Protein AF-0000000080728102 (afdb_homodimer)

Nearest PDB structures (foldseek):
  8d9w-assembly1_K  TM=4.360E-01  e=1.981E+00  Mus musculus
  8d9w-assembly1_O  TM=4.360E-01  e=1.981E+00  Mus musculus
  3qhe-assembly2_C  TM=4.648E-01  e=9.443E+00  Homo sapiens
  8d9w-assembly1_K  TM=4.363E-01  e=1.515E+00  Mus musculus
  8d9w-assembly1_O  TM=4.364E-01  e=1.515E+00  Mus musculus

pLDDT: mean 92.83, std 10.93, range [28.5, 98.5]

Radius of gyration: 16.63 Å; Cα contacts (8 Å, |Δi|>4): 260; chains: 2; bounding box: 44×46×41 Å

Foldseek 3Di:
DPPPDDLQNLQCVQVVHDHPPWPWDADPVGDTATPRLVVSLVSLLVQLQVDDPVSVVVSLVSLLNSLVRCVVVCVCVVPPLVNQLPDPGPSSNSSSVSNVVVD/DPPPDDLQNLQCVQVVHDHPPWDWDADPVGDTATPRLVVSLVSLQVQLQVDDPVSVVVSLVSLLNSLVRCVVVCVCVVPPLVNQLPDPGPSSNSSSVSNVVVD

Solvent-accessible surface area (backbone atoms only — not comparable to full-atom values): 11489 Å² total; per-residue (Å²): 132,89,71,79,72,49,66,56,56,50,34,22,62,69,50,58,40,57,87,80,64,40,49,73,37,63,35,78,89,64,52,74,43,68,35,43,53,67,54,28,46,45,53,50,28,53,49,34,54,74,39,52,73,69,55,30,60,68,46,44,62,63,55,56,65,43,43,65,56,40,55,72,61,38,50,46,77,76,46,42,46,64,65,32,40,73,47,92,43,62,28,44,20,48,52,16,52,52,50,60,68,73,102,129,89,69,78,72,48,67,57,57,51,33,22,62,68,50,58,42,58,88,79,65,39,49,73,37,63,35,76,88,64,51,74,41,68,35,44,52,66,53,27,44,45,53,49,27,53,50,35,54,73,39,53,73,69,56,31,60,69,44,45,62,62,56,57,66,45,43,64,57,39,53,72,61,39,52,46,77,76,47,42,46,65,62,32,40,73,48,90,42,61,29,44,20,46,53,18,52,51,49,61,67,72,100

Sequence (206 aa):
MSSTQSLQDINNQTMGTLAKSFPIVTLPNGDKLPTGTVGALIVNIKAYDAGDEHQRKALEPAIKAAIPVLRKVGMFDIFPEDDWIKGESAGRALVGKLAKEERMSSTQSLQDINNQTMGTLAKSFPIVTLPNGDKLPTGTVGALIVNIKAYDAGDEHQRKALEPAIKAAIPVLRKVGMFDIFPEDDWIKGESAGRALVGKLAKEER

Secondary structure (DSSP, 8-state):
------HHHHHHHHHT--TTSS-EEE-TTS-EEESSHHHHHHHHHHHHHHS-HHHHHHHHHHHHHTHHHHHHHTHHHHS-HHHHHSSS-HHHHHHHHHHHHT-/------HHHHHHHHHT--TTSS-EEE-TTS-EEESSHHHHHHHHHHHHHHS-HHHHHHHHHHHHHTHHHHHHHTHHHHS-HHHHHSSS-HHHHHHHHHHHHT-

Organism: Metarhizium acridum (strain CQMa 102) (NCBI:txid655827)

InterPro domains:
  IPR056126 Domain of unknown function DUF7709 [PF24813] (6-101)

Structure (mmCIF, N/CA/C/O backbone):
data_AF-0000000080728102-model_v1
#
loop_
_entity.id
_entity.type
_entity.pdbx_description
1 polymer 'DUF7709 domain-containing protein'
#
loop_
_atom_site.group_PDB
_atom_site.id
_atom_site.type_symbol
_atom_site.label_atom_id
_atom_site.label_alt_id
_atom_site.label_comp_id
_atom_site.label_asym_id
_atom_site.label_entity_id
_atom_site.label_seq_id
_atom_site.pdbx_PDB_ins_code
_atom_site.Cartn_x
_atom_site.Cartn_y
_atom_site.Cartn_z
_atom_site.occupancy
_atom_site.B_iso_or_equiv
_atom_site.auth_seq_id
_atom_site.auth_comp_id
_atom_site.auth_asym_id
_atom_site.auth_atom_id
_atom_site.pdbx_PDB_model_num
ATOM 1 N N . MET A 1 1 ? -23.094 -23.203 2.354 1 28.5 1 MET A N 1
ATOM 2 C CA . MET A 1 1 ? -23.125 -21.766 2.627 1 28.5 1 MET A CA 1
ATOM 3 C C . MET A 1 1 ? -21.797 -21.125 2.248 1 28.5 1 MET A C 1
ATOM 5 O O . MET A 1 1 ? -20.75 -21.453 2.807 1 28.5 1 MET A O 1
ATOM 9 N N . SER A 1 2 ? -21.234 -20.875 1.017 1 35.09 2 SER A N 1
ATOM 10 C CA . SER A 1 2 ? -19.984 -20.484 0.379 1 35.09 2 SER A CA 1
ATOM 11 C C . SER A 1 2 ? -19.375 -19.266 1.055 1 35.09 2 SER A C 1
ATOM 13 O O . SER A 1 2 ? -19.891 -18.156 0.931 1 35.09 2 SER A O 1
ATOM 15 N N . SER A 1 3 ? -19.031 -19.188 2.381 1 45.12 3 SER A N 1
ATOM 16 C CA . SER A 1 3 ? -18.641 -18.172 3.342 1 45.12 3 SER A CA 1
ATOM 17 C C . SER A 1 3 ? -17.625 -17.203 2.74 1 45.12 3 SER A C 1
ATOM 19 O O . SER A 1 3 ? -16.625 -17.641 2.16 1 45.12 3 SER A O 1
ATOM 21 N N . THR A 1 4 ? -18.047 -16.062 2.246 1 60.81 4 THR A N 1
ATOM 22 C CA . THR A 1 4 ? -17.234 -15.008 1.64 1 60.81 4 THR A CA 1
ATOM 23 C C . THR A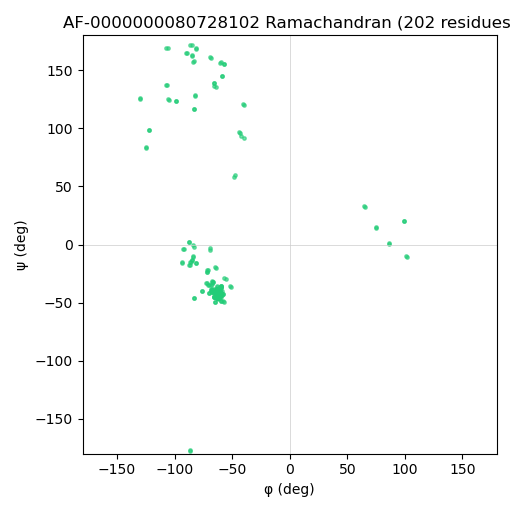 1 4 ? -15.93 -14.812 2.404 1 60.81 4 THR A C 1
ATOM 25 O O . THR A 1 4 ? -15.945 -14.594 3.617 1 60.81 4 THR A O 1
ATOM 28 N N . GLN A 1 5 ? -14.953 -15.523 1.962 1 79.88 5 GLN A N 1
ATOM 29 C CA . GLN A 1 5 ? -13.625 -15.406 2.549 1 79.88 5 GLN A CA 1
ATOM 30 C C . GLN A 1 5 ? -13.289 -13.953 2.873 1 79.88 5 GLN A C 1
ATOM 32 O O . GLN A 1 5 ? -13.492 -13.07 2.041 1 79.88 5 GLN A O 1
ATOM 37 N N . SER A 1 6 ? -13.047 -13.805 4.188 1 89.31 6 SER A N 1
ATOM 38 C CA . SER A 1 6 ? -12.688 -12.445 4.562 1 89.31 6 SER A CA 1
ATOM 39 C C . SER A 1 6 ? -11.422 -11.992 3.834 1 89.31 6 SER A C 1
ATOM 41 O O . SER A 1 6 ? -10.648 -12.812 3.348 1 89.31 6 SER A O 1
ATOM 43 N N . LEU A 1 7 ? -11.227 -10.766 3.689 1 93.62 7 LEU A N 1
ATOM 44 C CA . LEU A 1 7 ? -10.023 -10.203 3.086 1 93.62 7 LEU A CA 1
ATOM 45 C C . LEU A 1 7 ? -8.781 -10.617 3.865 1 93.62 7 LEU A C 1
ATOM 47 O O . LEU A 1 7 ?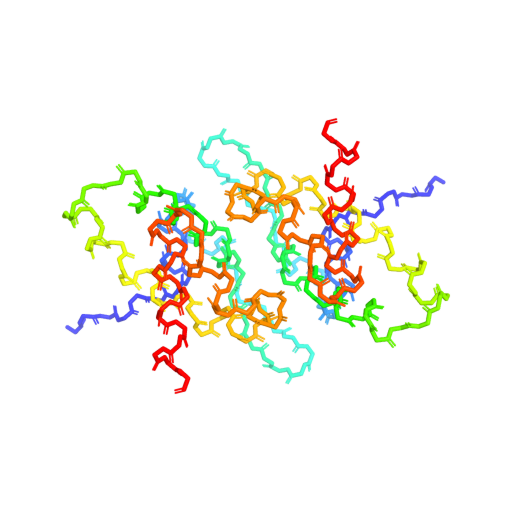 -7.73 -10.867 3.273 1 93.62 7 LEU A O 1
ATOM 51 N N . GLN A 1 8 ? -8.922 -10.695 5.148 1 93.38 8 GLN A N 1
ATOM 52 C CA . GLN A 1 8 ? -7.809 -11.148 5.984 1 93.38 8 GLN A CA 1
ATOM 53 C C . GLN A 1 8 ? -7.402 -12.578 5.637 1 93.38 8 GLN A C 1
ATOM 55 O O . GLN A 1 8 ? -6.215 -12.891 5.586 1 93.38 8 GLN A O 1
ATOM 60 N N . ASP A 1 9 ? -8.422 -13.328 5.453 1 94.06 9 ASP A N 1
ATOM 61 C CA . ASP A 1 9 ? -8.141 -14.703 5.062 1 94.06 9 ASP A CA 1
ATOM 62 C C . ASP A 1 9 ? -7.449 -14.758 3.703 1 94.06 9 ASP A C 1
ATOM 64 O O . ASP A 1 9 ? -6.5 -15.523 3.514 1 94.06 9 ASP A O 1
ATOM 68 N N . ILE A 1 10 ? -7.895 -13.977 2.84 1 95.31 10 ILE A N 1
ATOM 69 C CA . ILE A 1 10 ? -7.312 -13.898 1.504 1 95.31 10 ILE A CA 1
ATOM 70 C C . ILE A 1 10 ? -5.855 -13.453 1.603 1 95.31 10 ILE A C 1
ATOM 72 O O . ILE A 1 10 ? -4.973 -14.047 0.983 1 95.31 10 ILE A O 1
ATOM 76 N N . ASN A 1 11 ? -5.602 -12.43 2.4 1 95.5 11 ASN A N 1
ATOM 77 C CA . ASN A 1 11 ? -4.25 -11.906 2.545 1 95.5 11 ASN A CA 1
ATOM 78 C C . ASN A 1 11 ? -3.305 -12.945 3.141 1 95.5 11 ASN A C 1
ATOM 80 O O . ASN A 1 11 ? -2.176 -13.102 2.67 1 95.5 11 ASN A O 1
ATOM 84 N N . ASN A 1 12 ? -3.834 -13.633 4.105 1 94.62 12 ASN A N 1
ATOM 85 C CA . ASN A 1 12 ? -3.023 -14.68 4.715 1 94.62 12 ASN A CA 1
ATOM 86 C C . ASN A 1 12 ? -2.668 -15.773 3.709 1 94.62 12 ASN A C 1
ATOM 88 O O . ASN A 1 12 ? -1.524 -16.234 3.656 1 94.62 12 ASN A O 1
ATOM 92 N N . GLN A 1 13 ? -3.609 -16.172 3.012 1 94.62 13 GLN A N 1
ATOM 93 C CA . GLN A 1 13 ? -3.387 -17.219 2.006 1 94.62 13 GLN A CA 1
ATOM 94 C C . GLN A 1 13 ? -2.381 -16.75 0.956 1 94.62 13 GLN A C 1
ATOM 96 O O . GLN A 1 13 ? -1.457 -17.484 0.607 1 94.62 13 GLN A O 1
ATOM 101 N N . THR A 1 14 ? -2.504 -15.586 0.506 1 95.62 14 THR A N 1
ATOM 102 C CA . THR A 1 14 ? -1.652 -15.023 -0.538 1 95.62 14 THR A CA 1
ATOM 103 C C . THR A 1 14 ? -0.209 -14.906 -0.054 1 95.62 14 THR A C 1
ATOM 105 O O . THR A 1 14 ? 0.725 -15.242 -0.785 1 95.62 14 THR A O 1
ATOM 108 N N . MET A 1 15 ? -0.053 -14.484 1.198 1 94.81 15 MET A N 1
ATOM 109 C CA . MET A 1 15 ? 1.274 -14.164 1.72 1 94.81 15 MET A CA 1
ATOM 110 C C . MET A 1 15 ? 1.895 -15.383 2.4 1 94.81 15 MET A C 1
ATOM 112 O O . MET A 1 15 ? 3.062 -15.352 2.789 1 94.81 15 MET A O 1
ATOM 116 N N . GLY A 1 16 ? 1.131 -16.453 2.463 1 94.44 16 GLY A N 1
ATOM 117 C CA . GLY A 1 16 ? 1.631 -17.656 3.121 1 94.44 16 GLY A CA 1
ATOM 118 C C . GLY A 1 16 ? 1.865 -17.453 4.605 1 94.44 16 GLY A C 1
ATOM 119 O O . GLY A 1 16 ? 2.828 -18 5.164 1 94.44 16 GLY A O 1
ATOM 120 N N . THR A 1 17 ? 1.067 -16.656 5.176 1 93.5 17 THR A N 1
ATOM 121 C CA . THR A 1 17 ? 1.209 -16.375 6.602 1 93.5 17 THR A CA 1
ATOM 122 C C . THR A 1 17 ? 0.099 -17.047 7.398 1 93.5 17 THR A C 1
ATOM 124 O O . THR A 1 17 ? -0.86 -17.562 6.824 1 93.5 17 THR A O 1
ATOM 127 N N . LEU A 1 18 ? 0.276 -17.031 8.695 1 87.31 18 LEU A N 1
ATOM 128 C CA . LEU A 1 18 ? -0.684 -17.672 9.594 1 87.31 18 LEU A CA 1
ATOM 129 C C . LEU A 1 18 ? -1.886 -16.766 9.836 1 87.31 18 LEU A C 1
ATOM 131 O O . LEU A 1 18 ? -1.83 -15.562 9.562 1 87.31 18 LEU A O 1
ATOM 135 N N . ALA A 1 19 ? -2.879 -17.312 10.406 1 85.31 19 ALA A N 1
ATOM 136 C CA . ALA A 1 19 ? -4.066 -16.547 10.781 1 85.31 19 ALA A CA 1
ATOM 137 C C . ALA A 1 19 ? -3.707 -15.422 11.742 1 85.31 19 ALA A C 1
ATOM 139 O O . ALA A 1 19 ? -2.781 -15.547 12.547 1 85.31 19 ALA A O 1
ATOM 140 N N . LYS A 1 20 ? -4.328 -14.328 11.664 1 86.06 20 LYS A N 1
ATOM 141 C CA . LYS A 1 20 ? -4.223 -13.164 12.539 1 86.06 20 LYS A CA 1
ATOM 142 C C . LYS A 1 20 ? -2.936 -12.391 12.281 1 86.06 20 LYS A C 1
ATOM 144 O O . LYS A 1 20 ? -2.551 -11.531 13.07 1 86.06 20 LYS A O 1
ATOM 149 N N . SER A 1 21 ? -2.293 -12.711 11.117 1 90.62 21 SER A N 1
ATOM 150 C CA . SER A 1 21 ? -1.064 -12.008 10.773 1 90.62 21 SER A CA 1
ATOM 151 C C . SER A 1 21 ? -1.354 -10.57 10.352 1 90.62 21 SER A C 1
ATOM 153 O O . SER A 1 21 ? -0.481 -9.703 10.445 1 90.62 21 SER A O 1
ATOM 155 N N . PHE A 1 22 ? -2.574 -10.383 9.914 1 92.69 22 PHE A N 1
ATOM 156 C CA . PHE A 1 22 ? -2.98 -9.07 9.422 1 92.69 22 PHE A CA 1
ATOM 157 C C . PHE A 1 22 ? -4.223 -8.578 10.156 1 92.69 22 PHE A C 1
ATOM 159 O O . PHE A 1 22 ? -5.336 -8.68 9.648 1 92.69 22 PHE A O 1
ATOM 166 N N . PRO A 1 23 ? -3.973 -7.984 11.312 1 91.56 23 PRO A N 1
ATOM 167 C CA . PRO A 1 23 ? -5.133 -7.566 12.102 1 91.56 23 PRO A CA 1
ATOM 168 C C . PRO A 1 23 ? -5.898 -6.414 11.461 1 91.56 23 PRO A C 1
ATOM 170 O O . PRO A 1 23 ? -5.359 -5.711 10.602 1 91.56 23 PRO A O 1
ATOM 173 N N . ILE A 1 24 ? -7.125 -6.262 11.906 1 92.62 24 ILE A N 1
ATOM 174 C CA . ILE A 1 24 ? -7.922 -5.078 11.586 1 92.62 24 ILE A CA 1
ATOM 175 C C . ILE A 1 24 ? -7.559 -3.941 12.539 1 92.62 24 ILE A C 1
ATOM 177 O O . ILE A 1 24 ? -7.539 -4.125 13.758 1 92.62 24 ILE A O 1
ATOM 181 N N . VAL A 1 25 ? -7.254 -2.83 11.969 1 92.25 25 VAL A N 1
ATOM 182 C CA . VAL A 1 25 ? -6.91 -1.667 12.781 1 92.25 25 VAL A CA 1
ATOM 183 C C . VAL A 1 25 ? -8.055 -0.659 12.75 1 92.25 25 VAL A C 1
ATOM 185 O O . VAL A 1 25 ? -8.672 -0.441 11.703 1 92.25 25 VAL A O 1
ATOM 188 N N . THR A 1 26 ? -8.312 -0.139 13.93 1 93.38 26 THR A N 1
ATOM 189 C CA . THR A 1 26 ? -9.305 0.92 14.031 1 93.38 26 THR A CA 1
ATOM 190 C C . THR A 1 26 ? -8.633 2.291 14.078 1 93.38 26 THR A C 1
ATOM 192 O O . THR A 1 26 ? -7.809 2.553 14.953 1 93.38 26 THR A O 1
ATOM 195 N N . LEU A 1 27 ? -9.039 3.1 13.133 1 92.62 27 LEU A N 1
ATOM 196 C CA . LEU A 1 27 ? -8.492 4.453 13.086 1 92.62 27 LEU A CA 1
ATOM 197 C C . LEU A 1 27 ? -9.266 5.383 14.016 1 92.62 27 LEU A C 1
ATOM 199 O O . LEU A 1 27 ? -10.359 5.047 14.477 1 92.62 27 LEU A O 1
ATOM 203 N N . PRO A 1 28 ? -8.688 6.461 14.328 1 92 28 PRO A N 1
ATOM 204 C CA . PRO A 1 28 ? -9.336 7.391 15.258 1 92 28 PRO A CA 1
ATOM 205 C C . PRO A 1 28 ? -10.734 7.805 14.805 1 92 28 PRO A C 1
ATOM 207 O O . PRO A 1 28 ? -11.617 8.031 15.633 1 92 28 PRO A O 1
ATOM 210 N N . ASN A 1 29 ? -10.977 7.844 13.562 1 92.88 29 ASN A N 1
ATOM 211 C CA . ASN A 1 29 ? -12.273 8.25 13.039 1 92.88 29 ASN A CA 1
ATOM 212 C C . ASN A 1 29 ? -13.266 7.086 13.047 1 92.88 29 ASN A C 1
ATOM 214 O O . ASN A 1 29 ? -14.391 7.219 12.562 1 92.88 29 ASN A O 1
ATOM 218 N N . GLY A 1 30 ? -12.836 5.949 13.445 1 93.44 30 GLY A N 1
ATOM 219 C CA . GLY A 1 30 ? -13.719 4.805 13.586 1 93.44 30 GLY A CA 1
ATOM 220 C C . GLY A 1 30 ? -13.617 3.824 12.438 1 93.44 30 GLY A C 1
ATOM 221 O O . GLY A 1 30 ? -14.133 2.705 12.516 1 93.44 30 GLY A O 1
ATOM 222 N N . ASP A 1 31 ? -12.953 4.215 11.398 1 92.44 31 ASP A N 1
ATOM 223 C CA . ASP A 1 31 ? -12.789 3.316 10.258 1 92.44 31 ASP A CA 1
ATOM 224 C C . ASP A 1 31 ? -11.969 2.084 10.641 1 92.44 31 ASP A C 1
ATOM 226 O O . ASP A 1 31 ? -11 2.186 11.391 1 92.44 31 ASP A O 1
ATOM 230 N N . LYS A 1 32 ? -12.461 1 10.188 1 91.88 32 LYS A N 1
ATOM 231 C CA . LYS A 1 32 ? -11.75 -0.262 10.367 1 91.88 32 LYS A CA 1
ATOM 232 C C . LYS A 1 32 ? -11.102 -0.719 9.062 1 91.88 32 LYS A C 1
ATOM 234 O O . LYS A 1 32 ? -11.766 -0.794 8.023 1 91.88 32 LYS A O 1
ATOM 239 N N . LEU A 1 33 ? -9.758 -0.962 9.07 1 90.06 33 LEU A N 1
ATOM 240 C CA . LEU A 1 33 ? -9.016 -1.328 7.867 1 90.06 33 LEU A CA 1
ATOM 241 C C . LEU A 1 33 ? -8.164 -2.566 8.109 1 90.06 33 LEU A C 1
ATOM 243 O O . LEU A 1 33 ? -7.457 -2.65 9.117 1 90.06 33 LEU A O 1
ATOM 247 N N . PRO A 1 34 ? -8.352 -3.516 7.285 1 90.38 34 PRO A N 1
ATOM 248 C CA . PRO A 1 34 ? -7.41 -4.633 7.387 1 90.38 34 PRO A CA 1
ATOM 249 C C . PRO A 1 34 ? -5.98 -4.238 7.016 1 90.38 34 PRO A C 1
ATOM 251 O O . PRO A 1 34 ? -5.777 -3.455 6.082 1 90.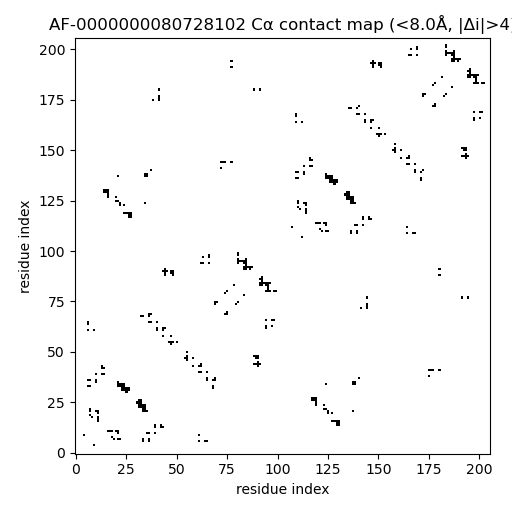38 34 PRO A O 1
ATOM 254 N N . THR A 1 35 ? -5.004 -4.711 7.75 1 91.94 35 THR A N 1
ATOM 255 C CA . THR A 1 35 ? -3.604 -4.48 7.41 1 91.94 35 THR A CA 1
ATOM 256 C C . THR A 1 35 ? -3.121 -5.5 6.383 1 91.94 35 THR A C 1
ATOM 258 O O . THR A 1 35 ? -3.781 -6.516 6.152 1 91.94 35 THR A O 1
ATOM 261 N N . GLY A 1 36 ? -2.061 -5.156 5.641 1 93.06 36 GLY A N 1
ATOM 262 C CA . GLY A 1 36 ? -1.368 -6.105 4.781 1 93.06 36 GLY A CA 1
ATOM 263 C C . GLY A 1 36 ? -1.99 -6.227 3.4 1 93.06 36 GLY A C 1
ATOM 264 O O . GLY A 1 36 ? -1.477 -6.945 2.543 1 93.06 36 GLY A O 1
ATOM 265 N N . THR A 1 37 ? -3.057 -5.477 3.096 1 95.12 37 THR A N 1
ATOM 266 C CA . THR A 1 37 ? -3.812 -5.621 1.857 1 95.12 37 THR A CA 1
ATOM 267 C C . THR A 1 37 ? -2.969 -5.207 0.656 1 95.12 37 THR A C 1
ATOM 269 O O . THR A 1 37 ? -2.938 -5.906 -0.358 1 95.12 37 THR A O 1
ATOM 272 N N . VAL A 1 38 ? -2.215 -4.18 0.758 1 95.31 38 VAL A N 1
ATOM 273 C CA . VAL A 1 38 ? -1.428 -3.699 -0.374 1 95.31 38 VAL A CA 1
ATOM 274 C C . VAL A 1 38 ? -0.301 -4.684 -0.675 1 95.31 38 VAL A C 1
ATOM 276 O O . VAL A 1 38 ? -0.039 -5 -1.838 1 95.31 38 VAL A O 1
ATOM 279 N N . GLY A 1 39 ? 0.333 -5.191 0.381 1 95.12 39 GLY A N 1
ATOM 280 C CA . GLY A 1 39 ? 1.349 -6.211 0.165 1 95.12 39 GLY A CA 1
ATOM 281 C C . GLY A 1 39 ? 0.816 -7.449 -0.532 1 95.12 39 GLY A C 1
ATOM 282 O O . GLY A 1 39 ? 1.424 -7.941 -1.484 1 95.12 39 GLY A O 1
ATOM 283 N N . ALA A 1 40 ? -0.26 -7.945 -0.044 1 96.31 40 ALA A N 1
ATOM 284 C CA . ALA A 1 40 ? -0.873 -9.117 -0.656 1 96.31 40 ALA A CA 1
ATOM 285 C C . ALA A 1 40 ? -1.278 -8.836 -2.1 1 96.31 40 ALA A C 1
ATOM 287 O O . ALA A 1 40 ? -1.132 -9.695 -2.973 1 96.31 40 ALA A O 1
ATOM 288 N N . LEU A 1 41 ? -1.811 -7.629 -2.363 1 97.81 41 LEU A N 1
ATOM 289 C CA . LEU A 1 41 ? -2.209 -7.258 -3.717 1 97.81 41 LEU A CA 1
ATOM 290 C C . LEU A 1 41 ? -1.018 -7.301 -4.664 1 97.81 41 LEU A C 1
ATOM 292 O O . LEU A 1 41 ? -1.138 -7.773 -5.797 1 97.81 41 LEU A O 1
ATOM 296 N N . ILE A 1 42 ? 0.107 -6.805 -4.191 1 97 42 ILE A N 1
ATOM 297 C CA . ILE A 1 42 ? 1.311 -6.789 -5.016 1 97 42 ILE A CA 1
ATOM 298 C C . ILE A 1 42 ? 1.693 -8.219 -5.398 1 97 42 ILE A C 1
ATOM 300 O O . ILE A 1 42 ? 2.02 -8.492 -6.555 1 97 42 ILE A O 1
ATOM 304 N N . VAL A 1 43 ? 1.607 -9.125 -4.453 1 96.56 43 VAL A N 1
ATOM 305 C CA . VAL A 1 43 ? 1.9 -10.531 -4.727 1 96.56 43 VAL A CA 1
ATOM 306 C C . VAL A 1 43 ? 0.931 -11.062 -5.777 1 96.56 43 VAL A C 1
ATOM 308 O O . VAL A 1 43 ? 1.343 -11.742 -6.723 1 96.56 43 VAL A O 1
ATOM 311 N N . ASN A 1 44 ? -0.307 -10.703 -5.656 1 98.06 44 ASN A N 1
ATOM 312 C CA . ASN A 1 44 ? -1.317 -11.172 -6.598 1 98.06 44 ASN A CA 1
ATOM 313 C C . ASN A 1 44 ? -1.103 -10.578 -7.988 1 98.06 44 ASN A C 1
ATOM 315 O O . ASN A 1 44 ? -1.307 -11.266 -8.992 1 98.06 44 ASN A O 1
ATOM 319 N N . ILE A 1 45 ? -0.747 -9.375 -8.078 1 98.12 45 ILE A N 1
ATOM 320 C CA . ILE A 1 45 ? -0.494 -8.711 -9.352 1 98.12 45 ILE A CA 1
ATOM 321 C C . ILE A 1 45 ? 0.667 -9.406 -10.07 1 98.12 45 ILE A C 1
ATOM 323 O O . ILE A 1 45 ? 0.58 -9.703 -11.258 1 98.12 45 ILE A O 1
ATOM 327 N N . LYS A 1 46 ? 1.705 -9.641 -9.305 1 97.25 46 LYS A N 1
ATOM 328 C CA . LYS A 1 46 ? 2.865 -10.305 -9.891 1 97.25 46 LYS A CA 1
ATOM 329 C C . LYS A 1 46 ? 2.506 -11.695 -10.398 1 97.25 46 LYS A C 1
ATOM 331 O O . LYS A 1 46 ? 2.926 -12.102 -11.484 1 97.25 46 LYS A O 1
ATOM 336 N N . ALA A 1 47 ? 1.763 -12.438 -9.609 1 97.81 47 ALA A N 1
ATOM 337 C CA . ALA A 1 47 ? 1.311 -13.766 -10.023 1 97.81 47 ALA A CA 1
ATOM 338 C C . ALA A 1 47 ? 0.42 -13.68 -11.258 1 97.81 47 ALA A C 1
ATOM 340 O O . ALA A 1 47 ? 0.513 -14.516 -12.156 1 97.81 47 ALA A O 1
ATOM 341 N N . TYR A 1 48 ? -0.445 -12.695 -11.281 1 98.44 48 TYR A N 1
ATOM 342 C CA . TYR A 1 48 ? -1.319 -12.461 -12.43 1 98.44 48 TYR A CA 1
ATOM 343 C C . TYR A 1 48 ? -0.507 -12.188 -13.688 1 98.44 48 TYR A C 1
ATOM 345 O O . TYR A 1 48 ? -0.796 -12.742 -14.75 1 98.44 48 TYR A O 1
ATOM 353 N N . ASP A 1 49 ? 0.467 -11.383 -13.555 1 97.94 49 ASP A N 1
ATOM 354 C CA . ASP A 1 49 ? 1.321 -11.031 -14.688 1 97.94 49 ASP A CA 1
ATOM 355 C C . ASP A 1 49 ? 2.066 -12.25 -15.211 1 97.94 49 ASP A C 1
ATOM 357 O O . ASP A 1 49 ? 2.293 -12.367 -16.422 1 97.94 49 ASP A O 1
ATOM 361 N N . ALA A 1 50 ? 2.441 -13.109 -14.359 1 97.88 50 ALA A N 1
ATOM 362 C CA . ALA A 1 50 ? 3.264 -14.266 -14.719 1 97.88 50 ALA A CA 1
ATOM 363 C C . ALA A 1 50 ? 2.396 -15.438 -15.164 1 97.88 50 ALA A C 1
ATOM 365 O O . ALA A 1 50 ? 2.893 -16.391 -15.773 1 97.88 50 ALA A O 1
ATOM 366 N N . GLY A 1 51 ? 1.106 -15.406 -14.828 1 97.88 51 GLY A N 1
ATOM 367 C CA . GLY A 1 51 ? 0.259 -16.578 -14.961 1 97.88 51 GLY A CA 1
ATOM 368 C C . GLY A 1 51 ? -0.409 -16.688 -16.328 1 97.88 51 GLY A C 1
ATOM 369 O O . GLY A 1 51 ? -0.442 -15.711 -17.078 1 97.88 51 GLY A O 1
ATOM 370 N N . ASP A 1 52 ? -0.924 -17.891 -16.578 1 97.88 52 ASP A N 1
ATOM 371 C CA . ASP A 1 52 ? -1.752 -18.094 -17.766 1 97.88 52 ASP A CA 1
ATOM 372 C C . ASP A 1 52 ? -3.213 -17.75 -17.484 1 97.88 52 ASP A C 1
ATOM 374 O O . ASP A 1 52 ? -3.545 -17.281 -16.375 1 97.88 52 ASP A O 1
ATOM 378 N N . GLU A 1 53 ? -4.027 -17.938 -18.469 1 96.94 53 GLU A N 1
ATOM 379 C CA . GLU A 1 53 ? -5.418 -17.5 -18.375 1 96.94 53 GLU A CA 1
ATOM 380 C C . GLU A 1 53 ? -6.125 -18.172 -17.203 1 96.94 53 GLU A C 1
ATOM 382 O O . GLU A 1 53 ? -6.926 -17.531 -16.5 1 96.94 53 GLU A O 1
ATOM 387 N N . HIS A 1 54 ? -5.863 -19.406 -17 1 97.75 54 HIS A N 1
ATOM 388 C CA . HIS A 1 54 ? -6.496 -20.141 -15.898 1 97.75 54 HIS A CA 1
ATOM 389 C C . HIS A 1 54 ? -6.043 -19.594 -14.547 1 97.75 54 HIS A C 1
ATOM 391 O O . HIS A 1 54 ? -6.863 -19.359 -13.656 1 97.75 54 HIS A O 1
ATOM 397 N N . GLN A 1 55 ? -4.777 -19.375 -14.414 1 97.44 55 GLN A N 1
ATOM 398 C CA . GLN A 1 55 ? -4.227 -18.812 -13.188 1 97.44 55 GLN A CA 1
ATOM 399 C C . GLN A 1 55 ? -4.754 -17.391 -12.961 1 97.44 55 GLN A C 1
ATOM 401 O O . GLN A 1 55 ? -5.094 -17.031 -11.828 1 97.44 55 GLN A O 1
ATOM 406 N N . ARG A 1 56 ? -4.855 -16.672 -13.992 1 98.12 56 ARG A N 1
ATOM 407 C CA . ARG A 1 56 ? -5.363 -15.305 -13.898 1 98.12 56 ARG A CA 1
ATOM 408 C C . ARG A 1 56 ? -6.801 -15.297 -13.391 1 98.12 56 ARG A C 1
ATOM 410 O O . ARG A 1 56 ? -7.133 -14.531 -12.477 1 98.12 56 ARG A O 1
ATOM 417 N N . LYS A 1 57 ? -7.566 -16.109 -13.906 1 98 57 LYS A N 1
ATOM 418 C CA . LYS A 1 57 ? -8.961 -16.188 -13.492 1 98 57 LYS A CA 1
ATOM 419 C C . LYS A 1 57 ? -9.07 -16.531 -12.008 1 98 57 LYS A C 1
ATOM 421 O O . LYS A 1 57 ? -9.945 -16 -11.312 1 98 57 LYS A O 1
ATOM 426 N N . ALA A 1 58 ? -8.242 -17.312 -11.539 1 97.12 58 ALA A N 1
ATOM 427 C CA . ALA A 1 58 ? -8.266 -17.766 -10.148 1 97.12 58 ALA A CA 1
ATOM 428 C C . ALA A 1 58 ? -7.848 -16.641 -9.203 1 97.12 58 ALA A C 1
ATOM 430 O O . ALA A 1 58 ? -8.219 -16.641 -8.031 1 97.12 58 ALA A O 1
ATOM 431 N N . LEU A 1 59 ? -7.129 -15.641 -9.727 1 97.94 59 LEU A N 1
ATOM 432 C CA . LEU A 1 59 ? -6.582 -14.578 -8.898 1 97.94 59 LEU A CA 1
ATOM 433 C C . LEU A 1 59 ? -7.527 -13.383 -8.852 1 97.94 59 LEU A C 1
ATOM 435 O O . LEU A 1 59 ? -7.41 -12.523 -7.98 1 97.94 59 LEU A O 1
ATOM 439 N N . GLU A 1 60 ? -8.469 -13.312 -9.727 1 98.06 60 GLU A N 1
ATOM 440 C CA . GLU A 1 60 ? -9.312 -12.133 -9.914 1 98.06 60 GLU A CA 1
ATOM 441 C C . GLU A 1 60 ? -10.141 -11.852 -8.664 1 98.06 60 GLU A C 1
ATOM 443 O O . GLU A 1 60 ? -10.258 -10.703 -8.242 1 98.06 60 GLU A O 1
ATOM 448 N N . PRO A 1 61 ? -10.695 -12.891 -8.055 1 97.06 61 PRO A N 1
ATOM 449 C CA . PRO A 1 61 ? -11.5 -12.594 -6.867 1 97.06 61 PRO A CA 1
ATOM 450 C C . PRO A 1 61 ? -10.695 -11.938 -5.75 1 97.06 61 PRO A C 1
ATOM 452 O O . PRO A 1 61 ? -11.188 -11.031 -5.078 1 97.06 61 PRO A O 1
ATOM 455 N N . ALA A 1 62 ? -9.508 -12.344 -5.555 1 97.19 62 ALA A N 1
ATOM 456 C CA . ALA A 1 62 ? -8.656 -11.773 -4.516 1 97.19 62 ALA A CA 1
ATOM 457 C C . ALA A 1 62 ? -8.289 -10.328 -4.844 1 97.19 62 ALA A C 1
ATOM 459 O O . ALA A 1 62 ? -8.289 -9.469 -3.965 1 97.19 62 ALA A O 1
ATOM 460 N N . ILE A 1 63 ? -8.016 -10.117 -6.109 1 98.19 63 ILE A N 1
ATOM 461 C CA . ILE A 1 63 ? -7.668 -8.773 -6.555 1 98.19 63 ILE A CA 1
ATOM 462 C C . ILE A 1 63 ? -8.883 -7.855 -6.414 1 98.19 63 ILE A C 1
ATOM 464 O O . ILE A 1 63 ? -8.766 -6.738 -5.902 1 98.19 63 ILE A O 1
ATOM 468 N N . LYS A 1 64 ? -9.961 -8.367 -6.746 1 98.06 64 LYS A N 1
ATOM 469 C CA . LYS A 1 64 ? -11.195 -7.59 -6.641 1 98.06 64 LYS A CA 1
ATOM 470 C C . LYS A 1 64 ? -11.516 -7.258 -5.188 1 98.06 64 LYS A C 1
ATOM 472 O O . LYS A 1 64 ? -11.984 -6.16 -4.883 1 98.06 64 LYS A O 1
ATOM 477 N N . ALA A 1 65 ? -11.297 -8.164 -4.332 1 96.88 65 ALA A N 1
ATOM 478 C CA . ALA A 1 65 ? -11.633 -8.016 -2.918 1 96.88 65 ALA A CA 1
ATOM 479 C C . ALA A 1 65 ? -10.828 -6.891 -2.277 1 96.88 65 ALA A C 1
ATOM 481 O O . ALA A 1 65 ? -11.211 -6.348 -1.238 1 96.88 65 ALA A O 1
ATOM 482 N N . ALA A 1 66 ? -9.758 -6.531 -2.883 1 97.25 66 ALA A N 1
ATOM 483 C CA . ALA A 1 66 ? -8.867 -5.527 -2.303 1 97.25 66 ALA A CA 1
ATOM 484 C C . ALA A 1 66 ? -9.32 -4.117 -2.666 1 97.25 66 ALA A C 1
ATOM 486 O O . ALA A 1 66 ? -8.898 -3.143 -2.043 1 97.25 66 ALA A O 1
ATOM 487 N N . ILE A 1 67 ? -10.172 -3.91 -3.621 1 98.12 67 ILE A N 1
ATOM 488 C CA . ILE A 1 67 ? -10.469 -2.625 -4.246 1 98.12 67 ILE A CA 1
ATOM 489 C C . ILE A 1 67 ? -11.094 -1.683 -3.217 1 98.12 67 ILE A C 1
ATOM 491 O O . ILE A 1 67 ? -10.664 -0.533 -3.082 1 98.12 67 ILE A O 1
ATOM 495 N N . PRO A 1 68 ? -12.023 -2.158 -2.43 1 95.94 68 PRO A N 1
ATOM 496 C CA . PRO A 1 68 ? -12.625 -1.234 -1.466 1 95.94 68 PRO A CA 1
ATOM 497 C C . PRO A 1 68 ? -11.617 -0.709 -0.444 1 95.94 68 PRO A C 1
ATOM 499 O O . PRO A 1 68 ? -11.688 0.458 -0.05 1 95.94 68 PRO A O 1
ATOM 502 N N . VAL A 1 69 ? -10.742 -1.529 0.003 1 95.25 69 VAL A N 1
ATOM 503 C CA . VAL A 1 69 ? -9.742 -1.115 0.98 1 95.25 69 VAL A CA 1
ATOM 504 C C . VAL A 1 69 ? -8.773 -0.122 0.341 1 95.25 69 VAL A C 1
ATOM 506 O O . VAL A 1 69 ? -8.422 0.89 0.951 1 95.25 69 VAL A O 1
ATOM 509 N N . LEU A 1 70 ? -8.406 -0.384 -0.919 1 96.81 70 LEU A N 1
ATOM 510 C CA . LEU A 1 70 ? -7.527 0.53 -1.638 1 96.81 70 LEU A CA 1
ATOM 511 C C . LEU A 1 70 ? -8.156 1.913 -1.759 1 96.81 70 LEU A C 1
ATOM 513 O O . LEU A 1 70 ? -7.477 2.928 -1.594 1 96.81 70 LEU A O 1
ATOM 517 N N . ARG A 1 71 ? -9.406 1.901 -2.021 1 96.31 71 ARG A N 1
ATOM 518 C CA . ARG A 1 71 ? -10.125 3.166 -2.127 1 96.31 71 ARG A CA 1
ATOM 519 C C . ARG A 1 71 ? -10.172 3.883 -0.782 1 96.31 71 ARG A C 1
ATOM 521 O O . ARG A 1 71 ? -9.914 5.086 -0.703 1 96.31 71 ARG A O 1
ATOM 528 N N . LYS A 1 72 ? -10.469 3.154 0.185 1 93.94 72 LYS A N 1
ATOM 529 C CA . LYS A 1 72 ? -10.641 3.727 1.517 1 93.94 72 LYS A CA 1
ATOM 530 C C . LYS A 1 72 ? -9.344 4.348 2.027 1 93.94 72 LYS A C 1
ATOM 532 O O . LYS A 1 72 ? -9.367 5.414 2.641 1 93.94 72 LYS A O 1
ATOM 537 N N . VAL A 1 73 ? -8.219 3.717 1.75 1 93.25 73 VAL A N 1
ATOM 538 C CA . VAL A 1 73 ? -6.949 4.207 2.275 1 93.25 73 VAL A CA 1
ATOM 539 C C . VAL A 1 73 ? -6.434 5.344 1.397 1 93.25 73 VAL A C 1
ATOM 541 O O . VAL A 1 73 ? -5.496 6.055 1.775 1 93.25 73 VAL A O 1
ATOM 544 N N . GLY A 1 74 ? -6.961 5.508 0.201 1 94.94 74 GLY A N 1
ATOM 545 C CA . GLY A 1 74 ? -6.602 6.633 -0.649 1 94.94 74 GLY A CA 1
ATOM 546 C C . GLY A 1 74 ? -5.582 6.273 -1.712 1 94.94 74 GLY A C 1
ATOM 547 O O . GLY A 1 74 ? -4.891 7.148 -2.236 1 94.94 74 GLY A O 1
ATOM 548 N N . MET A 1 75 ? -5.445 5.016 -2.023 1 96.31 75 MET A N 1
ATOM 549 C CA . MET A 1 75 ? -4.492 4.57 -3.035 1 96.31 75 MET A CA 1
ATOM 550 C C . MET A 1 75 ? -4.789 5.211 -4.387 1 96.31 75 MET A C 1
ATOM 552 O O . MET A 1 75 ? -3.873 5.617 -5.102 1 96.31 75 MET A O 1
ATOM 556 N N . PHE A 1 76 ? -6.008 5.41 -4.699 1 97 76 PHE A N 1
ATOM 557 C CA . PHE A 1 76 ? -6.383 5.926 -6.012 1 97 76 PHE A CA 1
ATOM 558 C C . PHE A 1 76 ? -6.312 7.449 -6.039 1 97 76 PHE A C 1
ATOM 560 O O . PHE A 1 76 ? -6.391 8.062 -7.105 1 97 76 PHE A O 1
ATOM 567 N N . ASP A 1 77 ? -6.199 8.078 -4.879 1 94.44 77 ASP A N 1
ATOM 568 C CA . ASP A 1 77 ? -5.891 9.508 -4.824 1 94.44 77 ASP A CA 1
ATOM 569 C C . ASP A 1 77 ? -4.434 9.766 -5.203 1 94.44 77 ASP A C 1
ATOM 571 O O . ASP A 1 77 ? -4.117 10.805 -5.789 1 94.44 77 ASP A O 1
ATOM 575 N N . ILE A 1 78 ? -3.631 8.844 -4.859 1 94.06 78 ILE A N 1
ATOM 576 C CA . ILE A 1 78 ? -2.199 8.953 -5.117 1 94.06 78 ILE A CA 1
ATOM 577 C C . ILE A 1 78 ? -1.896 8.508 -6.551 1 94.06 78 ILE A C 1
ATOM 579 O O . ILE A 1 78 ? -1.124 9.164 -7.254 1 94.06 78 ILE A O 1
ATOM 583 N N . PHE A 1 79 ? -2.475 7.418 -6.902 1 95.69 79 PHE A N 1
ATOM 584 C CA . PHE A 1 79 ? -2.404 6.883 -8.258 1 95.69 79 PHE A CA 1
ATOM 585 C C . PHE A 1 79 ? -3.801 6.711 -8.844 1 95.69 79 PHE A C 1
ATOM 587 O O . PHE A 1 79 ? -4.457 5.695 -8.609 1 95.69 79 PHE A O 1
ATOM 594 N N . PRO A 1 80 ? -4.168 7.754 -9.68 1 96.06 80 PRO A N 1
ATOM 595 C CA . PRO A 1 80 ? -5.488 7.613 -10.289 1 96.06 80 PRO A CA 1
ATOM 596 C C . PRO A 1 80 ? -5.641 6.32 -11.086 1 96.06 80 PRO A C 1
ATOM 598 O O . PRO A 1 80 ? -4.645 5.766 -11.562 1 96.06 80 PRO A O 1
ATOM 601 N N . GLU A 1 81 ? -6.855 5.855 -11.242 1 97.25 81 GLU A N 1
ATOM 602 C CA . GLU A 1 81 ? -7.16 4.574 -11.875 1 97.25 81 GLU A CA 1
ATOM 603 C C . GLU A 1 81 ? -6.48 4.461 -13.234 1 97.25 81 GLU A C 1
ATOM 605 O O . GLU A 1 81 ? -5.973 3.396 -13.594 1 97.25 81 GLU A O 1
ATOM 610 N N . ASP A 1 82 ? -6.402 5.594 -13.938 1 96 82 ASP A N 1
ATOM 611 C CA . ASP A 1 82 ? -5.809 5.562 -15.266 1 96 82 ASP A CA 1
ATOM 612 C C . ASP A 1 82 ? -4.312 5.258 -15.195 1 96 82 ASP A C 1
ATOM 614 O O . ASP A 1 82 ? -3.756 4.641 -16.094 1 96 82 ASP A O 1
ATOM 618 N N . ASP A 1 83 ? -3.689 5.672 -14.18 1 94.56 83 ASP A N 1
ATOM 619 C CA . ASP A 1 83 ? -2.273 5.375 -14 1 94.56 83 ASP A CA 1
ATOM 620 C C . ASP A 1 83 ? -2.047 3.881 -13.789 1 94.56 83 ASP A C 1
ATOM 622 O O . ASP A 1 83 ? -1.01 3.344 -14.188 1 94.56 83 ASP A O 1
ATOM 626 N N . TRP A 1 84 ? -2.979 3.217 -13.172 1 96.69 84 TRP A N 1
ATOM 627 C CA . TRP A 1 84 ? -2.916 1.768 -13.008 1 96.69 84 TRP A CA 1
ATOM 628 C C . TRP A 1 84 ? -3.068 1.058 -14.352 1 96.69 84 TRP A C 1
ATOM 630 O O . TRP A 1 84 ? -2.352 0.095 -14.633 1 96.69 84 TRP A O 1
ATOM 640 N N . ILE A 1 85 ? -3.895 1.583 -15.125 1 97.38 85 ILE A N 1
ATOM 641 C CA . ILE A 1 85 ? -4.273 0.939 -16.375 1 97.38 85 ILE A CA 1
ATOM 642 C C . ILE A 1 85 ? -3.154 1.112 -17.406 1 97.38 85 ILE A C 1
ATOM 644 O O . ILE A 1 85 ? -2.861 0.193 -18.172 1 97.38 85 ILE A O 1
ATOM 648 N N . LYS A 1 86 ? -2.502 2.221 -17.516 1 91.31 86 LYS A N 1
ATOM 649 C CA . LYS A 1 86 ? -1.515 2.588 -18.531 1 91.31 86 LYS A CA 1
ATOM 650 C C . LYS A 1 86 ? -0.228 1.786 -18.359 1 91.31 86 LYS A C 1
ATOM 652 O O . LYS A 1 86 ? 0.576 1.687 -19.281 1 91.31 86 LYS A O 1
ATOM 657 N N . GLY A 1 87 ? -0.051 1.022 -17.484 1 84.56 87 GLY A N 1
ATOM 658 C CA . GLY A 1 87 ? 1.187 0.281 -17.297 1 84.56 87 GLY A CA 1
ATOM 659 C C . GLY A 1 87 ? 1.229 -1.015 -18.078 1 84.56 87 GLY A C 1
ATOM 660 O O . GLY A 1 87 ? 0.268 -1.36 -18.766 1 84.56 87 GLY A O 1
ATOM 661 N N . GLU A 1 88 ? 2.348 -1.653 -18.109 1 90.44 88 GLU A N 1
ATOM 662 C CA . GLU A 1 88 ? 2.562 -2.873 -18.891 1 90.44 88 GLU A CA 1
ATOM 663 C C . GLU A 1 88 ? 2.076 -4.102 -18.125 1 90.44 88 GLU A C 1
ATOM 665 O O . GLU A 1 88 ? 1.982 -5.195 -18.688 1 90.44 88 GLU A O 1
ATOM 670 N N . SER A 1 89 ? 1.762 -3.986 -16.938 1 96 89 SER A N 1
ATOM 671 C CA . SER A 1 89 ? 1.316 -5.07 -16.062 1 96 89 SER A CA 1
ATOM 672 C C . SER A 1 89 ? -0.174 -5.344 -16.25 1 96 89 SER A C 1
ATOM 674 O O . SER A 1 89 ? -1.007 -4.484 -15.953 1 96 89 SER A O 1
ATOM 676 N N . ALA A 1 90 ? -0.491 -6.566 -16.734 1 97.56 90 ALA A N 1
ATOM 677 C CA . ALA A 1 90 ? -1.896 -6.945 -16.859 1 97.56 90 ALA A CA 1
ATOM 678 C C . ALA A 1 90 ? -2.594 -6.922 -15.5 1 97.56 90 ALA A C 1
ATOM 680 O O . ALA A 1 90 ? -3.766 -6.551 -15.406 1 97.56 90 ALA A O 1
ATOM 681 N N . GLY A 1 91 ? -1.868 -7.332 -14.492 1 98.19 91 GLY A N 1
ATOM 682 C CA . GLY A 1 91 ? -2.422 -7.316 -13.148 1 98.19 91 GLY A CA 1
ATOM 683 C C . GLY A 1 91 ? -2.717 -5.918 -12.641 1 98.19 91 GLY A C 1
ATOM 684 O O . GLY A 1 91 ? -3.785 -5.668 -12.078 1 98.19 91 GLY A O 1
ATOM 685 N N . ARG A 1 92 ? -1.745 -5.078 -12.789 1 97.56 92 ARG A N 1
ATOM 686 C CA . ARG A 1 92 ? -1.962 -3.688 -12.406 1 97.56 92 ARG A CA 1
ATOM 687 C C . ARG A 1 92 ? -3.135 -3.086 -13.172 1 97.56 92 ARG A C 1
ATOM 689 O O . ARG A 1 92 ? -3.969 -2.387 -12.594 1 97.56 92 ARG A O 1
ATOM 696 N N . ALA A 1 93 ? -3.223 -3.371 -14.453 1 98.19 93 ALA A N 1
ATOM 697 C CA . ALA A 1 93 ? -4.316 -2.861 -15.273 1 98.19 93 ALA A CA 1
ATOM 698 C C . ALA A 1 93 ? -5.664 -3.371 -14.766 1 98.19 93 ALA A C 1
ATOM 700 O O . ALA A 1 93 ? -6.652 -2.635 -14.766 1 98.19 93 ALA A O 1
ATOM 701 N N . LEU A 1 94 ? -5.684 -4.582 -14.398 1 98.5 94 LEU A N 1
ATOM 702 C CA . LEU A 1 94 ? -6.914 -5.148 -13.867 1 98.5 94 LEU A CA 1
ATOM 703 C C . LEU A 1 94 ? -7.387 -4.375 -12.641 1 98.5 94 LEU A C 1
ATOM 705 O O . LEU A 1 94 ? -8.578 -4.074 -12.508 1 98.5 94 LEU A O 1
ATOM 709 N N . VAL A 1 95 ? -6.508 -4.039 -11.766 1 98.5 95 VAL A N 1
ATOM 710 C CA . VAL A 1 95 ? -6.852 -3.281 -10.57 1 98.5 95 VAL A CA 1
ATOM 711 C C . VAL A 1 95 ? -7.512 -1.96 -10.961 1 98.5 95 VAL A C 1
ATOM 713 O O . VAL A 1 95 ? -8.562 -1.601 -10.43 1 98.5 95 VAL A O 1
ATOM 716 N N . GLY A 1 96 ? -6.875 -1.268 -11.883 1 98.38 96 GLY A N 1
ATOM 717 C CA . GLY A 1 96 ? -7.43 -0.002 -12.336 1 98.38 96 GLY A CA 1
ATOM 718 C C . GLY A 1 96 ? -8.812 -0.139 -12.945 1 98.38 96 GLY A C 1
ATOM 719 O O . GLY A 1 96 ? -9.703 0.664 -12.656 1 98.38 96 GLY A O 1
ATOM 720 N N . LYS A 1 97 ? -8.938 -1.138 -13.727 1 98.5 97 LYS A N 1
ATOM 721 C CA . LYS A 1 97 ? -10.219 -1.368 -14.383 1 98.5 97 LYS A CA 1
ATOM 722 C C . LYS A 1 97 ? -11.305 -1.692 -13.359 1 98.5 97 LYS A C 1
ATOM 724 O O . LYS A 1 97 ? -12.406 -1.15 -13.422 1 98.5 97 LYS A O 1
ATOM 729 N N . LEU A 1 98 ? -11 -2.516 -12.469 1 98.38 98 LEU A N 1
ATOM 730 C CA . LEU A 1 98 ? -11.953 -2.885 -11.438 1 98.38 98 LEU A CA 1
ATOM 731 C C . LEU A 1 98 ? -12.32 -1.679 -10.578 1 98.38 98 LEU A C 1
ATOM 733 O O . LEU A 1 98 ? -13.484 -1.519 -10.188 1 98.38 98 LEU A O 1
ATOM 737 N N . ALA A 1 99 ? -11.359 -0.897 -10.289 1 98.38 99 ALA A N 1
ATOM 738 C CA . ALA A 1 99 ? -11.602 0.307 -9.5 1 98.38 99 ALA A CA 1
ATOM 739 C C . ALA A 1 99 ? -12.57 1.244 -10.219 1 98.38 99 ALA A C 1
ATOM 741 O O . ALA A 1 99 ? -13.43 1.862 -9.586 1 98.38 99 ALA A O 1
ATOM 742 N N . LYS A 1 100 ? -12.469 1.347 -11.508 1 97.81 100 LYS A N 1
ATOM 743 C CA . LYS A 1 100 ? -13.359 2.195 -12.297 1 97.81 100 LYS A CA 1
ATOM 744 C C . LYS A 1 100 ? -14.781 1.643 -12.305 1 97.81 100 LYS A C 1
ATOM 746 O O . LYS A 1 100 ? -15.75 2.406 -12.273 1 97.81 100 LYS A O 1
ATOM 751 N N . GLU A 1 101 ? -14.844 0.384 -12.305 1 96.25 101 GLU A N 1
ATOM 752 C CA . GLU A 1 101 ? -16.141 -0.271 -12.359 1 96.25 101 GLU A CA 1
ATOM 753 C C . GLU A 1 101 ? -16.906 -0.095 -11.055 1 96.25 101 GLU A C 1
ATOM 755 O O . GLU A 1 101 ? -18.141 -0.061 -11.055 1 96.25 101 GLU A O 1
ATOM 760 N N . GLU A 1 102 ? -16.188 -0.078 -10 1 90.44 102 GLU A N 1
ATOM 761 C CA . GLU A 1 102 ? -16.844 -0.018 -8.695 1 90.44 102 GLU A CA 1
ATOM 762 C C . GLU A 1 102 ? -17.109 1.425 -8.273 1 90.44 102 GLU A C 1
ATOM 764 O O . GLU A 1 102 ? -17.578 1.678 -7.164 1 90.44 102 GLU A O 1
ATOM 769 N N . ARG A 1 103 ? -16.781 2.389 -9.117 1 78.12 103 ARG A N 1
ATOM 770 C CA . ARG A 1 103 ? -17.078 3.785 -8.797 1 78.12 103 ARG A CA 1
ATOM 771 C C . ARG A 1 103 ? -18.562 4.086 -8.93 1 78.12 103 ARG A C 1
ATOM 773 O O . ARG A 1 103 ? -19.219 3.596 -9.852 1 78.12 103 ARG A O 1
ATOM 780 N N . MET B 1 1 ? 21.031 9.188 23.5 1 29.91 1 MET B N 1
ATOM 781 C CA . MET B 1 1 ? 21.078 8.148 22.484 1 29.91 1 MET B CA 1
ATOM 782 C C . MET B 1 1 ? 19.859 8.234 21.562 1 29.91 1 MET B C 1
ATOM 784 O O . MET B 1 1 ? 18.734 7.965 21.984 1 29.91 1 MET B O 1
ATOM 788 N N . SER B 1 2 ? 19.594 9.141 20.641 1 37.88 2 SER B N 1
ATOM 789 C CA . SER B 1 2 ? 18.469 9.57 19.812 1 37.88 2 SER B CA 1
ATOM 790 C C . SER B 1 2 ? 17.781 8.383 19.141 1 37.88 2 SER B C 1
ATOM 792 O O . SER B 1 2 ? 18.391 7.707 18.312 1 37.88 2 SER B O 1
ATOM 794 N N . SER B 1 3 ? 17.219 7.383 19.828 1 46.34 3 SER B N 1
ATOM 795 C CA . SER B 1 3 ? 16.719 6.051 19.516 1 46.34 3 SER B CA 1
ATOM 796 C C . SER B 1 3 ? 15.898 6.059 18.219 1 46.34 3 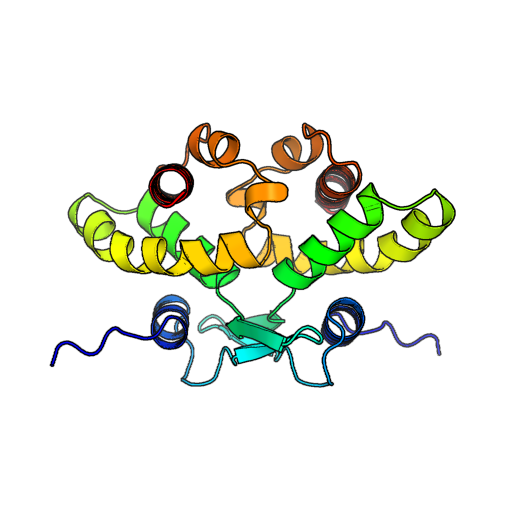SER B C 1
ATOM 798 O O . SER B 1 3 ? 14.969 6.852 18.078 1 46.34 3 SER B O 1
ATOM 800 N N . THR B 1 4 ? 16.516 5.719 17.109 1 61.28 4 THR B N 1
ATOM 801 C CA . THR B 1 4 ? 15.914 5.672 15.781 1 61.28 4 THR B CA 1
ATOM 802 C C . THR B 1 4 ? 14.531 5.039 15.844 1 61.28 4 THR B C 1
ATOM 804 O O . THR B 1 4 ? 14.367 3.93 16.359 1 61.28 4 THR B O 1
ATOM 807 N N . GLN B 1 5 ? 13.562 5.91 15.969 1 80.44 5 GLN B N 1
ATOM 808 C CA . GLN B 1 5 ? 12.172 5.488 15.984 1 80.44 5 GLN B CA 1
ATOM 809 C C . GLN B 1 5 ? 11.906 4.398 14.953 1 80.44 5 GLN B C 1
ATOM 811 O O . GLN B 1 5 ? 12.336 4.516 13.797 1 80.44 5 GLN B O 1
ATOM 816 N N . SER B 1 6 ? 11.445 3.301 15.547 1 89.31 6 SER B N 1
ATOM 817 C CA . SER B 1 6 ? 11.133 2.219 14.617 1 89.31 6 SER B CA 1
ATOM 818 C C . SER B 1 6 ? 10.062 2.643 13.617 1 89.31 6 SER B C 1
ATOM 820 O O . SER B 1 6 ? 9.32 3.596 13.859 1 89.31 6 SER B O 1
ATOM 822 N N . LEU B 1 7 ? 9.992 2.039 12.508 1 93.56 7 LEU B N 1
ATOM 823 C CA . LEU B 1 7 ? 8.969 2.295 11.5 1 93.56 7 LEU B CA 1
ATOM 824 C C . LEU B 1 7 ? 7.574 2.037 12.062 1 93.56 7 LEU B C 1
ATOM 826 O O . LEU B 1 7 ? 6.625 2.754 11.742 1 93.56 7 LEU B O 1
ATOM 830 N N . GLN B 1 8 ? 7.469 1.044 12.898 1 93.31 8 GLN B N 1
ATOM 831 C CA . GLN B 1 8 ? 6.195 0.748 13.547 1 93.31 8 GLN B CA 1
ATOM 832 C C . GLN B 1 8 ? 5.734 1.917 14.414 1 93.31 8 GLN B C 1
ATOM 834 O O . GLN B 1 8 ? 4.547 2.252 14.43 1 93.31 8 GLN B O 1
ATOM 839 N N . ASP B 1 9 ? 6.695 2.42 15.094 1 94.06 9 ASP B N 1
ATOM 840 C CA . ASP B 1 9 ? 6.367 3.582 15.914 1 94.06 9 ASP B CA 1
ATOM 841 C C . ASP B 1 9 ? 5.922 4.758 15.047 1 94.06 9 ASP B C 1
ATOM 843 O O . ASP B 1 9 ? 4.957 5.449 15.375 1 94.06 9 ASP B O 1
ATOM 847 N N . ILE B 1 10 ? 6.578 4.941 13.992 1 95.25 10 ILE B N 1
ATOM 848 C CA . ILE B 1 10 ? 6.25 6.008 13.047 1 95.25 10 ILE B CA 1
ATOM 849 C C . ILE B 1 10 ? 4.844 5.789 12.492 1 95.25 10 ILE B C 1
ATOM 851 O O . ILE B 1 10 ? 4.035 6.719 12.453 1 95.25 10 ILE B O 1
ATOM 855 N N . ASN B 1 11 ? 4.551 4.559 12.109 1 95.5 11 ASN B N 1
ATOM 856 C CA . ASN B 1 11 ? 3.244 4.246 11.531 1 95.5 11 ASN B CA 1
ATOM 857 C C . ASN B 1 11 ? 2.121 4.477 12.539 1 95.5 11 ASN B C 1
ATOM 859 O O . ASN B 1 11 ? 1.082 5.043 12.195 1 95.5 11 ASN B O 1
ATOM 863 N N . ASN B 1 12 ? 2.41 4.086 13.742 1 94.62 12 ASN B N 1
ATOM 864 C CA . ASN B 1 12 ? 1.413 4.297 14.789 1 94.62 12 ASN B CA 1
ATOM 865 C C . ASN B 1 12 ? 1.143 5.781 15.016 1 94.62 12 ASN B C 1
ATOM 867 O O . ASN B 1 12 ? -0.011 6.195 15.141 1 94.62 12 ASN B O 1
ATOM 871 N N . GLN B 1 13 ? 2.156 6.492 15.086 1 94.62 13 GLN B N 1
ATOM 872 C CA . GLN B 1 13 ? 2.023 7.93 15.289 1 94.62 13 GLN B CA 1
ATOM 873 C C . GLN B 1 13 ? 1.262 8.578 14.141 1 94.62 13 GLN B C 1
ATOM 875 O O . GLN B 1 13 ? 0.353 9.383 14.359 1 94.62 13 GLN B O 1
ATOM 880 N N . THR B 1 14 ? 1.564 8.227 12.969 1 95.62 14 THR B N 1
ATOM 881 C CA . THR B 1 14 ? 0.961 8.797 11.766 1 95.62 14 THR B CA 1
ATOM 882 C C . THR B 1 14 ? -0.527 8.469 11.703 1 95.62 14 THR B C 1
ATOM 884 O O . THR B 1 14 ? -1.346 9.336 11.383 1 95.62 14 THR B O 1
ATOM 887 N N . MET B 1 15 ? -0.864 7.234 12.062 1 94.81 15 MET B N 1
ATOM 888 C CA . MET B 1 15 ? -2.229 6.75 11.883 1 94.81 15 MET B CA 1
ATOM 889 C C . MET B 1 15 ? -3.061 6.992 13.141 1 94.81 15 MET B C 1
ATOM 891 O O . MET B 1 15 ? -4.273 6.766 13.141 1 94.81 15 MET B O 1
ATOM 895 N N . GLY B 1 16 ? -2.424 7.504 14.164 1 94.44 16 GLY B N 1
ATOM 896 C CA . GLY B 1 16 ? -3.131 7.742 15.414 1 94.44 16 GLY B CA 1
ATOM 897 C C . GLY B 1 16 ? -3.602 6.465 16.078 1 94.44 16 GLY B C 1
ATOM 898 O O . GLY B 1 16 ? -4.688 6.426 16.672 1 94.44 16 GLY B O 1
ATOM 899 N N . THR B 1 17 ? -2.852 5.461 15.898 1 93.44 17 THR B N 1
ATOM 900 C CA . THR B 1 17 ? -3.209 4.168 16.469 1 93.44 17 THR B CA 1
ATOM 901 C C . THR B 1 17 ? -2.32 3.844 17.672 1 93.44 17 THR B C 1
ATOM 903 O O . THR B 1 17 ? -1.333 4.539 17.922 1 93.44 17 THR B O 1
ATOM 906 N N . LEU B 1 18 ? -2.713 2.826 18.359 1 87.25 18 LEU B N 1
ATOM 907 C CA . LEU B 1 18 ? -1.984 2.414 19.562 1 87.25 18 LEU B CA 1
ATOM 908 C C . LEU B 1 18 ? -0.769 1.57 19.188 1 87.25 18 LEU B C 1
ATOM 910 O O . LEU B 1 18 ? -0.663 1.084 18.062 1 87.25 18 LEU B O 1
ATOM 914 N N . ALA B 1 19 ? 0.05 1.351 20.141 1 85.12 19 ALA B N 1
ATOM 915 C CA . ALA B 1 19 ? 1.214 0.487 19.969 1 85.12 19 ALA B CA 1
ATOM 916 C C . ALA B 1 19 ? 0.794 -0.922 19.547 1 85.12 19 ALA B C 1
ATOM 918 O O . ALA B 1 19 ? -0.268 -1.401 19.953 1 85.12 19 ALA B O 1
ATOM 919 N N . LYS B 1 20 ? 1.521 -1.581 18.75 1 85.81 20 LYS B N 1
ATOM 920 C CA . LYS B 1 20 ? 1.365 -2.967 18.328 1 85.81 20 LYS B CA 1
ATOM 921 C C . LYS B 1 20 ? 0.217 -3.105 17.328 1 85.81 20 LYS B C 1
ATOM 923 O O . LYS B 1 20 ? -0.223 -4.219 17.031 1 85.81 20 LYS B O 1
ATOM 928 N N . SER B 1 21 ? -0.235 -1.929 16.797 1 90.44 21 SER B N 1
ATOM 929 C CA . SER B 1 21 ? -1.318 -1.969 15.82 1 90.44 21 SER B CA 1
ATOM 930 C C . SER B 1 21 ? -0.836 -2.521 14.484 1 90.44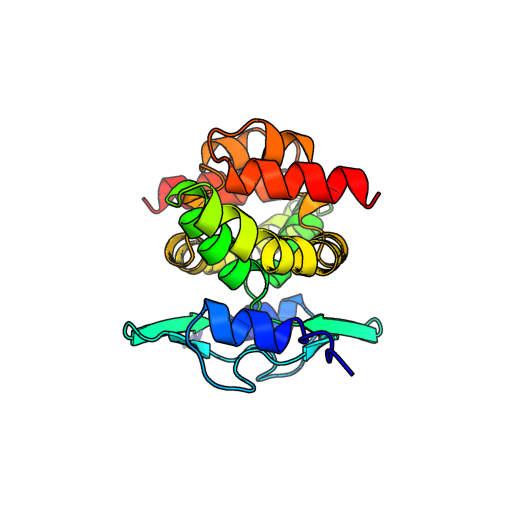 21 SER B C 1
ATOM 932 O O . SER B 1 21 ? -1.633 -3.033 13.695 1 90.44 21 SER B O 1
ATOM 934 N N . PHE B 1 22 ? 0.448 -2.398 14.289 1 92.69 22 PHE B N 1
ATOM 935 C CA . PHE B 1 22 ? 1.045 -2.834 13.031 1 92.69 22 PHE B CA 1
ATOM 936 C C . PHE B 1 22 ? 2.172 -3.828 13.281 1 92.69 22 PHE B C 1
ATOM 938 O O . PHE B 1 22 ? 3.35 -3.459 13.266 1 92.69 22 PHE B O 1
ATOM 945 N N . PRO B 1 23 ? 1.778 -5.062 13.445 1 91.62 23 PRO B N 1
ATOM 946 C CA . PRO B 1 23 ? 2.814 -6.047 13.766 1 91.62 23 PRO B CA 1
ATOM 947 C C . PRO B 1 23 ? 3.777 -6.293 12.609 1 91.62 23 PRO B C 1
ATOM 949 O O . P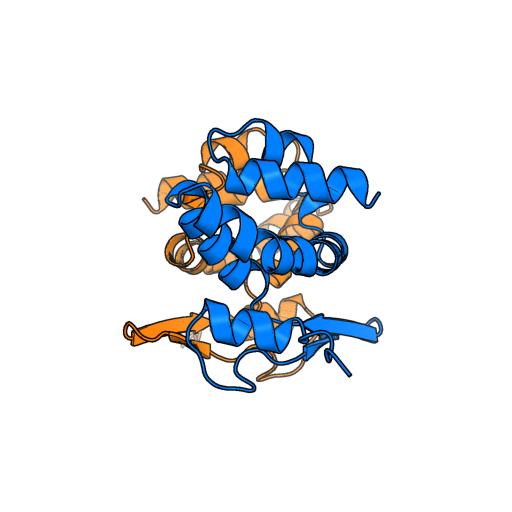RO B 1 23 ? 3.459 -5.977 11.461 1 91.62 23 PRO B O 1
ATOM 952 N N . ILE B 1 24 ? 4.91 -6.84 12.969 1 92.62 24 ILE B N 1
ATOM 953 C CA . ILE B 1 24 ? 5.852 -7.367 11.984 1 92.62 24 ILE B CA 1
ATOM 954 C C . ILE B 1 24 ? 5.43 -8.773 11.562 1 92.62 24 ILE B C 1
ATOM 956 O O . ILE B 1 24 ? 5.184 -9.633 12.414 1 92.62 24 ILE B O 1
ATOM 960 N N . VAL B 1 25 ? 5.336 -8.969 10.273 1 92.25 25 VAL B N 1
ATOM 961 C CA . VAL B 1 25 ? 4.965 -10.281 9.758 1 92.25 25 VAL B CA 1
ATOM 962 C C . VAL B 1 25 ? 6.18 -10.961 9.133 1 92.25 25 VAL B C 1
ATOM 964 O O . VAL B 1 25 ? 6.984 -10.312 8.461 1 92.25 25 VAL B O 1
ATOM 967 N N . THR B 1 26 ? 6.262 -12.234 9.445 1 93.38 26 THR B N 1
ATOM 968 C CA . THR B 1 26 ? 7.312 -13.039 8.828 1 93.38 26 THR B CA 1
ATOM 969 C C . THR B 1 26 ? 6.766 -13.836 7.648 1 93.38 26 THR B C 1
ATOM 971 O O . THR B 1 26 ? 5.824 -14.617 7.805 1 93.38 26 THR B O 1
ATOM 974 N N . LEU B 1 27 ? 7.41 -13.602 6.543 1 92.69 27 LEU B N 1
ATOM 975 C CA . LEU B 1 27 ? 7.004 -14.32 5.34 1 92.69 27 LEU B CA 1
ATOM 976 C C . LEU B 1 27 ? 7.672 -15.688 5.27 1 92.69 27 LEU B C 1
ATOM 978 O O . LEU B 1 27 ? 8.633 -15.953 5.992 1 92.69 27 LEU B O 1
ATOM 982 N N . PRO B 1 28 ? 7.152 -16.531 4.469 1 92.12 28 PRO B N 1
ATOM 983 C CA . PRO B 1 28 ? 7.707 -17.875 4.379 1 92.12 28 PRO B CA 1
ATOM 984 C C . PRO B 1 28 ? 9.195 -17.891 4.023 1 92.12 28 PRO B C 1
ATOM 986 O O . PRO B 1 28 ? 9.93 -18.766 4.473 1 92.12 28 PRO B O 1
ATOM 989 N N . ASN B 1 29 ? 9.641 -16.922 3.32 1 93.19 29 ASN B N 1
ATOM 990 C CA . ASN B 1 29 ? 11.039 -16.875 2.922 1 93.19 29 ASN B CA 1
ATOM 991 C C . ASN B 1 29 ? 11.914 -16.266 4.023 1 93.19 29 ASN B C 1
ATOM 993 O O . ASN B 1 29 ? 13.109 -16.078 3.832 1 93.19 29 ASN B O 1
ATOM 997 N N . GLY B 1 30 ? 11.32 -15.875 5.109 1 93.81 30 GLY B N 1
ATOM 998 C CA . GLY B 1 30 ? 12.07 -15.391 6.258 1 93.81 30 GLY B CA 1
ATOM 999 C C . GLY B 1 30 ? 12.086 -13.875 6.359 1 93.81 30 GLY B C 1
ATOM 1000 O O . GLY B 1 30 ? 12.477 -13.32 7.387 1 93.81 30 GLY B O 1
ATOM 1001 N N . ASP B 1 31 ? 11.617 -13.242 5.328 1 92.5 31 ASP B N 1
ATOM 1002 C CA . ASP B 1 31 ? 11.578 -11.781 5.355 1 92.5 31 ASP B CA 1
ATOM 1003 C C . ASP B 1 31 ? 10.609 -11.281 6.418 1 92.5 31 ASP B C 1
ATOM 1005 O O . ASP B 1 31 ? 9.531 -11.852 6.598 1 92.5 31 ASP B O 1
ATOM 1009 N N . LYS B 1 32 ? 11.094 -10.281 7.102 1 92 32 LYS B N 1
ATOM 1010 C CA . LYS B 1 32 ? 10.25 -9.602 8.086 1 92 32 LYS B CA 1
ATOM 1011 C C . LYS B 1 32 ? 9.805 -8.234 7.574 1 92 32 LYS B C 1
ATOM 1013 O O . LYS B 1 32 ? 10.625 -7.422 7.152 1 92 32 LYS B O 1
ATOM 1018 N N . LEU B 1 33 ? 8.445 -8 7.562 1 90.5 33 LEU B N 1
ATOM 1019 C CA . LEU B 1 33 ? 7.895 -6.758 7.02 1 90.5 33 LEU B CA 1
ATOM 1020 C C . LEU B 1 33 ? 6.906 -6.129 7.996 1 90.5 33 LEU B C 1
ATOM 1022 O O . LEU B 1 33 ? 6.039 -6.82 8.539 1 90.5 33 LEU B O 1
ATOM 1026 N N . PRO B 1 34 ? 7.168 -4.922 8.305 1 90.31 34 PRO B N 1
ATOM 1027 C CA . PRO B 1 34 ? 6.133 -4.246 9.094 1 90.31 34 PRO B CA 1
ATOM 1028 C C . PRO B 1 34 ? 4.832 -4.059 8.312 1 90.31 34 PRO B C 1
ATOM 1030 O O . PRO B 1 34 ? 4.863 -3.773 7.113 1 90.31 34 PRO B O 1
ATOM 1033 N N . THR B 1 35 ? 3.703 -4.27 8.938 1 91.88 35 THR B N 1
ATOM 1034 C CA . THR B 1 35 ? 2.408 -4.012 8.32 1 91.88 35 THR B CA 1
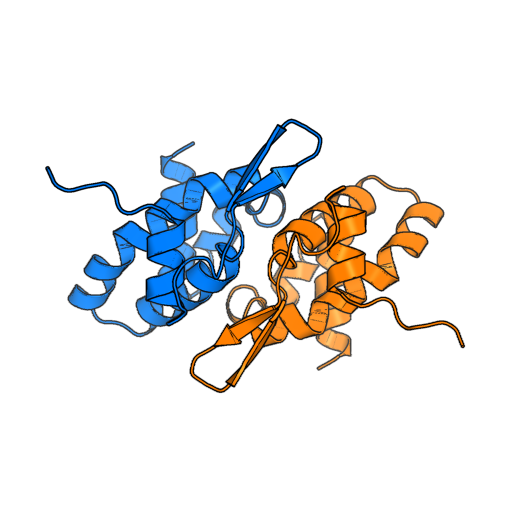ATOM 1035 C C . THR B 1 35 ? 2.025 -2.541 8.453 1 91.88 35 THR B C 1
ATOM 1037 O O . THR B 1 35 ? 2.635 -1.808 9.234 1 91.88 35 THR B O 1
ATOM 1040 N N . GLY B 1 36 ? 1.134 -2.053 7.578 1 93.06 36 GLY B N 1
ATOM 1041 C CA . GLY B 1 36 ? 0.526 -0.739 7.719 1 93.06 36 GLY B CA 1
ATOM 1042 C C . GLY B 1 36 ? 1.365 0.373 7.117 1 93.06 36 GLY B C 1
ATOM 1043 O O . GLY B 1 36 ? 0.948 1.532 7.102 1 93.06 36 GLY B O 1
ATOM 1044 N N . THR B 1 37 ? 2.529 0.075 6.535 1 95.06 37 THR B N 1
ATOM 1045 C CA . THR B 1 37 ? 3.475 1.079 6.062 1 95.06 37 THR B CA 1
ATOM 1046 C C . THR B 1 37 ? 2.891 1.863 4.891 1 95.06 37 THR B C 1
ATOM 1048 O O . THR B 1 37 ? 2.982 3.092 4.852 1 95.06 37 THR B O 1
ATOM 1051 N N . VAL B 1 38 ? 2.217 1.223 3.998 1 95.19 38 VAL B N 1
ATOM 1052 C CA . VAL B 1 38 ? 1.687 1.904 2.822 1 95.19 38 VAL B CA 1
ATOM 1053 C C . VAL B 1 38 ? 0.547 2.834 3.234 1 95.19 38 VAL B C 1
ATOM 1055 O O . VAL B 1 38 ? 0.464 3.971 2.764 1 95.19 38 VAL B O 1
ATOM 1058 N N . GLY B 1 39 ? -0.298 2.369 4.129 1 95 39 GLY B N 1
ATOM 1059 C CA . GLY B 1 39 ? -1.346 3.24 4.637 1 95 39 GLY B CA 1
ATOM 1060 C C . GLY B 1 39 ? -0.809 4.488 5.312 1 95 39 GLY B C 1
ATOM 1061 O O . GLY B 1 39 ? -1.285 5.598 5.051 1 95 39 GLY B O 1
ATOM 1062 N N . ALA B 1 40 ? 0.119 4.301 6.18 1 96.31 40 ALA B N 1
ATOM 1063 C CA . ALA B 1 40 ? 0.727 5.438 6.871 1 96.31 40 ALA B CA 1
ATOM 1064 C C . ALA B 1 40 ? 1.399 6.383 5.879 1 96.31 40 ALA B C 1
ATOM 1066 O O . ALA B 1 40 ? 1.335 7.605 6.035 1 96.31 40 ALA B O 1
ATOM 1067 N N . LEU B 1 41 ? 2.072 5.82 4.855 1 97.81 41 LEU B N 1
ATOM 1068 C CA . LEU B 1 41 ? 2.732 6.633 3.842 1 97.81 41 LEU B CA 1
ATOM 1069 C C . LEU B 1 41 ? 1.726 7.52 3.115 1 97.81 41 LEU B C 1
ATOM 1071 O O . LEU B 1 41 ? 2.002 8.695 2.85 1 97.81 41 LEU B O 1
ATOM 1075 N N . ILE B 1 42 ? 0.593 6.953 2.809 1 97 42 ILE B N 1
ATOM 1076 C CA . ILE B 1 42 ? -0.442 7.703 2.107 1 97 42 ILE B CA 1
ATOM 1077 C C . ILE B 1 42 ? -0.874 8.898 2.953 1 97 42 ILE B C 1
ATOM 1079 O O . ILE B 1 42 ? -1.016 10.016 2.441 1 97 42 ILE B O 1
ATOM 1083 N N . VAL B 1 43 ? -1.04 8.672 4.234 1 96.56 43 VAL B N 1
ATOM 1084 C CA . VAL B 1 43 ? -1.401 9.766 5.137 1 96.56 43 VAL B CA 1
ATOM 1085 C C . VAL B 1 43 ? -0.312 10.836 5.121 1 96.56 43 VAL B C 1
ATOM 1087 O O . VAL B 1 43 ? -0.607 12.023 5.043 1 96.56 43 VAL B O 1
ATOM 1090 N N . ASN B 1 44 ? 0.923 10.398 5.125 1 98.06 44 ASN B N 1
ATOM 1091 C CA . ASN B 1 44 ? 2.041 11.336 5.121 1 98.06 44 ASN B CA 1
ATOM 1092 C C . ASN B 1 44 ? 2.121 12.109 3.809 1 98.06 44 ASN B C 1
ATOM 1094 O O . ASN B 1 44 ? 2.438 13.297 3.801 1 98.06 44 ASN B O 1
ATOM 1098 N N . ILE B 1 45 ? 1.883 11.5 2.736 1 98.12 45 ILE B N 1
ATOM 1099 C CA . ILE B 1 45 ? 1.914 12.141 1.429 1 98.12 45 ILE B CA 1
ATOM 1100 C C . ILE B 1 45 ? 0.839 13.227 1.359 1 98.12 45 ILE B C 1
ATOM 1102 O O . ILE B 1 45 ? 1.106 14.344 0.922 1 98.12 45 ILE B O 1
ATOM 1106 N N . LYS B 1 46 ? -0.322 12.852 1.806 1 97.25 46 LYS B N 1
ATOM 1107 C CA . LYS B 1 46 ? -1.415 13.82 1.792 1 97.25 46 LYS B CA 1
ATOM 1108 C C . LYS B 1 46 ? -1.095 15.023 2.674 1 97.25 46 LYS B C 1
ATOM 1110 O O . LYS B 1 46 ? -1.355 16.172 2.293 1 97.25 46 LYS B O 1
ATOM 1115 N N . ALA B 1 47 ? -0.575 14.773 3.852 1 97.81 47 ALA B N 1
ATOM 1116 C CA . ALA B 1 47 ? -0.173 15.859 4.746 1 97.81 47 ALA B CA 1
ATOM 1117 C C . ALA B 1 47 ? 0.923 16.703 4.113 1 97.81 47 ALA B C 1
ATOM 1119 O O . ALA B 1 47 ? 0.915 17.938 4.242 1 97.81 47 ALA B O 1
ATOM 1120 N N . TYR B 1 48 ? 1.86 16.062 3.473 1 98.44 48 TYR B N 1
ATOM 1121 C CA . TYR B 1 48 ? 2.939 16.75 2.779 1 98.44 48 TYR B CA 1
ATOM 1122 C C . TYR B 1 48 ? 2.387 17.672 1.688 1 98.44 48 TYR B C 1
ATOM 1124 O O . TYR B 1 48 ? 2.809 18.812 1.561 1 98.44 48 TYR B O 1
ATOM 1132 N N . ASP B 1 49 ? 1.476 17.172 0.954 1 98 49 ASP B N 1
ATOM 1133 C CA . ASP B 1 49 ? 0.865 17.938 -0.131 1 98 49 ASP B CA 1
ATOM 1134 C C . ASP B 1 49 ? 0.12 19.156 0.407 1 98 49 ASP B C 1
ATOM 1136 O O . ASP B 1 49 ? 0.095 20.219 -0.235 1 98 49 ASP B O 1
ATOM 1140 N N . ALA B 1 50 ? -0.481 19.016 1.506 1 97.88 50 ALA B N 1
ATOM 1141 C CA . ALA B 1 50 ? -1.326 20.062 2.07 1 97.88 50 ALA B CA 1
ATOM 1142 C C . ALA B 1 50 ? -0.504 21.047 2.904 1 97.88 50 ALA B C 1
ATOM 1144 O O . ALA B 1 50 ? -0.967 22.141 3.221 1 97.88 50 ALA B O 1
ATOM 1145 N N . GLY B 1 51 ? 0.719 20.641 3.289 1 97.88 51 GLY B N 1
ATOM 1146 C CA . GLY B 1 51 ? 1.473 21.375 4.293 1 97.88 51 GLY B CA 1
ATOM 1147 C C . GLY B 1 51 ? 2.352 22.453 3.699 1 97.88 51 GLY B C 1
ATOM 1148 O O . GLY B 1 51 ? 2.6 22.469 2.492 1 97.88 51 GLY B O 1
ATOM 1149 N N . ASP B 1 52 ? 2.795 23.328 4.613 1 97.88 52 ASP B N 1
ATOM 1150 C CA . ASP B 1 52 ? 3.793 24.328 4.23 1 97.88 52 ASP B CA 1
ATOM 1151 C C . ASP B 1 52 ? 5.207 23.766 4.371 1 97.88 52 ASP B C 1
ATOM 1153 O O . ASP B 1 52 ? 5.387 22.594 4.695 1 97.88 52 ASP B O 1
ATOM 1157 N N . GLU B 1 53 ? 6.16 24.594 4.113 1 96.94 53 GLU B N 1
ATOM 1158 C CA . GLU B 1 53 ? 7.547 24.141 4.059 1 96.94 53 GLU B CA 1
ATOM 1159 C C . GLU B 1 53 ? 7.984 23.531 5.391 1 96.94 53 GLU B C 1
ATOM 1161 O O . GLU B 1 53 ? 8.703 22.531 5.418 1 96.94 53 GLU B O 1
ATOM 1166 N N . HIS B 1 54 ? 7.598 24.141 6.465 1 97.75 54 HIS B N 1
ATOM 1167 C CA . HIS B 1 54 ? 7.973 23.641 7.785 1 97.75 54 HIS B CA 1
ATOM 1168 C C . HIS B 1 54 ? 7.336 22.281 8.062 1 97.75 54 HIS B C 1
ATOM 1170 O O . HIS B 1 54 ? 8.008 21.359 8.531 1 97.75 54 HIS B O 1
ATOM 1176 N N . GLN B 1 55 ? 6.074 22.172 7.742 1 97.44 55 GLN B N 1
ATOM 1177 C CA . GLN B 1 55 ? 5.367 20.906 7.902 1 97.44 55 GLN B CA 1
ATOM 1178 C C . GLN B 1 55 ? 5.965 19.828 7.004 1 97.44 55 GLN B C 1
ATOM 1180 O O . GLN B 1 55 ? 6.129 18.672 7.426 1 97.44 55 GLN B O 1
ATOM 1185 N N . ARG B 1 56 ? 6.305 20.219 5.84 1 98.12 56 ARG B N 1
ATOM 1186 C CA . ARG B 1 56 ? 6.902 19.281 4.895 1 98.12 56 ARG B CA 1
ATOM 1187 C C . ARG B 1 56 ? 8.227 18.734 5.426 1 98.12 56 ARG B C 1
ATOM 1189 O O . ARG B 1 56 ? 8.453 17.516 5.402 1 98.12 56 ARG B O 1
ATOM 1196 N N . LYS B 1 57 ? 9.008 19.562 5.902 1 98 57 LYS B N 1
ATOM 1197 C CA . LYS B 1 57 ? 10.297 19.141 6.445 1 98 57 LYS B CA 1
ATOM 1198 C C . LYS B 1 57 ? 10.117 18.156 7.598 1 98 57 LYS B C 1
ATOM 1200 O O . LYS B 1 57 ? 10.891 17.219 7.738 1 98 57 LYS B O 1
ATOM 1205 N N . ALA B 1 58 ? 9.148 18.328 8.359 1 97.19 58 ALA B N 1
ATOM 1206 C CA . ALA B 1 58 ? 8.883 17.484 9.523 1 97.19 58 ALA B CA 1
ATOM 1207 C C . ALA B 1 58 ? 8.406 16.094 9.102 1 97.19 58 ALA B C 1
ATOM 1209 O O . ALA B 1 58 ? 8.57 15.125 9.844 1 97.19 58 ALA B O 1
ATOM 1210 N N . LEU B 1 59 ? 7.879 15.992 7.891 1 97.94 59 LEU B N 1
ATOM 1211 C CA . LEU B 1 59 ? 7.289 14.742 7.418 1 97.94 59 LEU B CA 1
ATOM 1212 C C . LEU B 1 59 ? 8.312 13.914 6.656 1 97.94 59 LEU B C 1
ATOM 1214 O O . LEU B 1 59 ? 8.125 12.711 6.461 1 97.94 59 LEU B O 1
ATOM 1218 N N . GLU B 1 60 ? 9.398 14.484 6.25 1 98.06 60 GLU B N 1
ATOM 1219 C CA . GLU B 1 60 ? 10.359 13.859 5.348 1 98.06 60 GLU B CA 1
ATOM 1220 C C . GLU B 1 60 ? 10.992 12.625 5.988 1 98.06 60 GLU B C 1
ATOM 1222 O O . GLU B 1 60 ? 11.133 11.586 5.34 1 98.06 60 GLU B O 1
ATOM 1227 N N . PRO B 1 61 ? 11.344 12.703 7.285 1 97.06 61 PRO B N 1
ATOM 1228 C CA . PRO B 1 61 ? 11.953 11.508 7.875 1 97.06 61 PRO B CA 1
ATOM 1229 C C . PRO B 1 61 ? 11.023 10.297 7.863 1 97.06 61 PRO B C 1
ATOM 1231 O O . PRO B 1 61 ? 11.469 9.172 7.609 1 97.06 61 PRO B O 1
ATOM 1234 N N . ALA B 1 62 ? 9.781 10.484 8.086 1 97.12 62 ALA B N 1
ATOM 1235 C CA . ALA B 1 62 ? 8.812 9.391 8.086 1 97.12 62 ALA B CA 1
ATOM 1236 C C . ALA B 1 62 ? 8.633 8.828 6.68 1 97.12 62 ALA B C 1
ATOM 1238 O O . ALA B 1 62 ? 8.555 7.609 6.5 1 97.12 62 ALA B O 1
ATOM 1239 N N . ILE B 1 63 ? 8.609 9.734 5.734 1 98.19 63 ILE B N 1
ATOM 1240 C CA . ILE B 1 63 ? 8.461 9.312 4.344 1 98.19 63 ILE B CA 1
ATOM 1241 C C . ILE B 1 63 ? 9.703 8.547 3.904 1 98.19 63 ILE B C 1
ATOM 1243 O O . ILE B 1 63 ? 9.602 7.48 3.291 1 98.19 63 ILE B O 1
ATOM 1247 N N . LYS B 1 64 ? 10.781 9.023 4.312 1 98.12 64 LYS B N 1
ATOM 1248 C CA . LYS B 1 64 ? 12.039 8.359 3.969 1 98.12 64 LYS B CA 1
ATOM 1249 C C . LYS B 1 64 ? 12.133 6.98 4.605 1 98.12 64 LYS B C 1
ATOM 1251 O O . LYS B 1 64 ? 12.633 6.035 3.988 1 98.12 64 LYS B O 1
ATOM 1256 N N . ALA B 1 65 ? 11.68 6.852 5.781 1 96.88 65 ALA B N 1
ATOM 1257 C CA . ALA B 1 65 ? 11.781 5.609 6.539 1 96.88 65 ALA B CA 1
ATOM 1258 C C . ALA B 1 65 ? 10.969 4.496 5.875 1 96.88 65 ALA B C 1
ATOM 1260 O O . ALA B 1 65 ? 11.219 3.312 6.113 1 96.88 65 ALA B O 1
ATOM 1261 N N . ALA B 1 66 ? 10.07 4.863 5.051 1 97.25 66 ALA B N 1
ATOM 1262 C CA . ALA B 1 66 ? 9.188 3.879 4.438 1 97.25 66 ALA B CA 1
ATOM 1263 C C . ALA B 1 66 ? 9.812 3.283 3.182 1 97.25 66 ALA B C 1
ATOM 1265 O O . ALA B 1 66 ? 9.375 2.24 2.693 1 97.25 66 ALA B O 1
ATOM 1266 N N . ILE B 1 67 ? 10.836 3.848 2.611 1 98.12 67 ILE B N 1
ATOM 1267 C CA . ILE B 1 67 ? 11.352 3.547 1.278 1 98.12 67 ILE B CA 1
ATOM 1268 C C . ILE B 1 67 ? 11.859 2.107 1.235 1 98.12 67 ILE B C 1
ATOM 1270 O O . ILE B 1 67 ? 11.516 1.349 0.324 1 98.12 67 ILE B O 1
ATOM 1274 N N . PRO B 1 68 ? 12.594 1.682 2.236 1 95.94 68 PRO B N 1
ATOM 1275 C CA . PRO B 1 68 ? 13.094 0.307 2.164 1 95.94 68 PRO B CA 1
ATOM 1276 C C . PRO B 1 68 ? 11.977 -0.731 2.164 1 95.94 68 PRO B C 1
ATOM 1278 O O . PRO B 1 68 ? 12.078 -1.751 1.477 1 95.94 68 PRO B O 1
ATOM 1281 N N . VAL B 1 69 ? 10.969 -0.523 2.908 1 95.19 69 VAL B N 1
ATOM 1282 C CA . VAL B 1 69 ? 9.852 -1.462 2.969 1 95.19 69 VAL B CA 1
ATOM 1283 C C . VAL B 1 69 ? 9.109 -1.461 1.637 1 95.19 69 VAL B C 1
ATOM 1285 O O . VAL B 1 69 ? 8.742 -2.521 1.121 1 95.19 69 VAL B O 1
ATOM 1288 N N . LEU B 1 70 ? 8.938 -0.272 1.066 1 96.81 70 LEU B N 1
ATOM 1289 C CA . LEU B 1 70 ? 8.281 -0.168 -0.232 1 96.81 70 LEU B CA 1
ATOM 1290 C C . LEU B 1 70 ? 9.039 -0.956 -1.292 1 96.81 70 LEU B C 1
ATOM 1292 O O . LEU B 1 70 ? 8.43 -1.635 -2.123 1 96.81 70 LEU B O 1
ATOM 1296 N N . ARG B 1 71 ? 10.305 -0.842 -1.218 1 96.25 71 ARG B N 1
ATOM 1297 C CA . ARG B 1 71 ? 11.141 -1.579 -2.162 1 96.25 71 ARG B CA 1
ATOM 1298 C C . ARG B 1 71 ? 11.016 -3.082 -1.943 1 96.25 71 ARG B C 1
ATOM 1300 O O . ARG B 1 71 ? 10.852 -3.842 -2.9 1 96.25 71 ARG B O 1
ATOM 1307 N N . LYS B 1 72 ? 11.062 -3.441 -0.754 1 93.94 72 LYS B N 1
ATOM 1308 C CA . LYS B 1 72 ? 11.055 -4.859 -0.407 1 93.94 72 LYS B CA 1
ATOM 1309 C C . LYS B 1 72 ? 9.75 -5.523 -0.832 1 93.94 72 LYS B C 1
ATOM 1311 O O . LYS B 1 72 ? 9.75 -6.652 -1.326 1 93.94 72 LYS B O 1
ATOM 1316 N N . VAL B 1 73 ? 8.641 -4.828 -0.694 1 93.38 73 VAL B N 1
ATOM 1317 C CA . VAL B 1 73 ? 7.348 -5.426 -1.006 1 93.38 73 VAL B CA 1
ATOM 1318 C C . VAL B 1 73 ? 7.094 -5.363 -2.51 1 93.38 73 VAL B C 1
ATOM 1320 O O . VAL B 1 73 ? 6.176 -6.004 -3.021 1 93.38 73 VAL B O 1
ATOM 1323 N N . GLY B 1 74 ? 7.844 -4.551 -3.236 1 94.94 74 GLY B N 1
ATOM 1324 C CA . GLY B 1 74 ? 7.738 -4.512 -4.688 1 94.94 74 GLY B CA 1
ATOM 1325 C C . GLY B 1 74 ? 6.895 -3.361 -5.195 1 94.94 74 GLY B C 1
ATOM 1326 O O . GLY B 1 74 ? 6.383 -3.406 -6.316 1 94.94 74 GLY B O 1
ATOM 1327 N N . MET B 1 75 ? 6.707 -2.354 -4.402 1 96.31 75 MET B N 1
ATOM 1328 C CA . MET B 1 75 ? 5.906 -1.197 -4.797 1 96.31 75 MET B CA 1
ATOM 1329 C C . MET B 1 75 ? 6.492 -0.53 -6.039 1 96.31 75 MET B C 1
ATOM 1331 O O . MET B 1 75 ? 5.754 -0.125 -6.938 1 96.31 75 MET B O 1
ATOM 1335 N N . PHE B 1 76 ? 7.762 -0.501 -6.164 1 97 76 PHE B N 1
ATOM 1336 C CA . PHE B 1 76 ? 8.398 0.204 -7.27 1 97 76 PHE B CA 1
ATOM 1337 C C . PHE B 1 76 ? 8.461 -0.68 -8.508 1 97 76 PHE B C 1
ATOM 1339 O O . PHE B 1 76 ? 8.773 -0.202 -9.602 1 97 76 PHE B O 1
ATOM 1346 N N . ASP B 1 77 ? 8.211 -1.981 -8.375 1 94.38 77 ASP B N 1
ATOM 1347 C CA . ASP B 1 77 ? 8.023 -2.852 -9.531 1 94.38 77 ASP B CA 1
ATOM 1348 C C . ASP B 1 77 ? 6.684 -2.578 -10.211 1 94.38 77 ASP B C 1
ATOM 1350 O O . ASP B 1 77 ? 6.566 -2.699 -11.43 1 94.38 77 ASP B O 1
ATOM 1354 N N . ILE B 1 78 ? 5.754 -2.223 -9.414 1 93.94 78 ILE B N 1
ATOM 1355 C CA . ILE B 1 78 ? 4.402 -1.96 -9.898 1 93.94 78 ILE B CA 1
ATOM 1356 C C . ILE B 1 78 ? 4.316 -0.529 -10.43 1 93.94 78 ILE B C 1
ATOM 1358 O O . ILE B 1 78 ? 3.736 -0.288 -11.492 1 93.94 78 ILE B O 1
ATOM 1362 N N . PHE B 1 79 ? 4.848 0.354 -9.656 1 95.69 79 PHE B N 1
ATOM 1363 C CA . PHE B 1 79 ? 4.969 1.76 -10.023 1 95.69 79 PHE B CA 1
ATOM 1364 C C . PHE B 1 79 ? 6.426 2.207 -9.984 1 95.69 79 PHE B C 1
ATOM 1366 O O . PHE B 1 79 ? 6.938 2.576 -8.922 1 95.69 79 PHE B O 1
ATOM 1373 N N . PRO B 1 80 ? 7.023 2.213 -11.227 1 96 80 PRO B N 1
ATOM 1374 C CA . PRO B 1 80 ? 8.414 2.664 -11.234 1 96 80 PRO B CA 1
ATOM 1375 C C . PRO B 1 80 ? 8.586 4.059 -10.641 1 96 80 PRO B C 1
ATOM 1377 O O . PRO B 1 80 ? 7.648 4.859 -10.648 1 96 80 PRO B O 1
ATOM 1380 N N . GLU B 1 81 ? 9.758 4.355 -10.141 1 97.31 81 GLU B N 1
ATOM 1381 C CA . GLU B 1 81 ? 10.062 5.602 -9.438 1 97.31 81 GLU B CA 1
ATOM 1382 C C . GLU B 1 81 ? 9.625 6.812 -10.258 1 97.31 81 GLU B C 1
ATOM 1384 O O . GLU B 1 81 ? 9.094 7.781 -9.711 1 97.31 81 GLU B O 1
ATOM 1389 N N . ASP B 1 82 ? 9.781 6.691 -11.57 1 95.94 82 ASP B N 1
ATOM 1390 C CA . ASP B 1 82 ? 9.438 7.82 -12.43 1 95.94 82 ASP B CA 1
ATOM 1391 C C . ASP B 1 82 ? 7.93 8.078 -12.414 1 95.94 82 ASP B C 1
ATOM 1393 O O . ASP B 1 82 ? 7.488 9.219 -12.547 1 95.94 82 ASP B O 1
ATOM 1397 N N . ASP B 1 83 ? 7.168 7.078 -12.258 1 94.56 83 ASP B N 1
ATOM 1398 C CA . ASP B 1 83 ? 5.719 7.238 -12.172 1 94.56 83 ASP B CA 1
ATOM 1399 C C . ASP B 1 83 ? 5.328 7.988 -10.898 1 94.56 83 ASP B C 1
ATOM 1401 O O . ASP B 1 83 ? 4.332 8.719 -10.883 1 94.56 83 ASP B O 1
ATOM 1405 N N . TRP B 1 84 ? 6.074 7.812 -9.859 1 96.69 84 TRP B N 1
ATOM 1406 C CA . TRP B 1 84 ? 5.855 8.555 -8.617 1 96.69 84 TRP B CA 1
ATOM 1407 C C . TRP B 1 84 ? 6.176 10.031 -8.797 1 96.69 84 TRP B C 1
ATOM 1409 O O . TRP B 1 84 ? 5.441 10.898 -8.312 1 96.69 84 TRP B O 1
ATOM 1419 N N . ILE B 1 85 ? 7.172 10.273 -9.531 1 97.38 85 ILE B N 1
ATOM 1420 C CA . ILE B 1 85 ? 7.699 11.617 -9.68 1 97.38 85 ILE B CA 1
ATOM 1421 C C . ILE B 1 85 ? 6.797 12.43 -10.609 1 97.38 85 ILE B C 1
ATOM 1423 O O . ILE B 1 85 ? 6.559 13.617 -10.375 1 97.38 85 ILE B O 1
ATOM 1427 N N . LYS B 1 86 ? 6.266 11.906 -11.672 1 91.31 86 LYS B N 1
ATOM 1428 C CA . LYS B 1 86 ? 5.496 12.57 -12.719 1 91.31 86 LYS B CA 1
ATOM 1429 C C . LYS B 1 86 ? 4.137 13.031 -12.195 1 91.31 86 LYS B C 1
ATOM 1431 O O . LYS B 1 86 ? 3.506 13.906 -12.789 1 91.31 86 LYS B O 1
ATOM 1436 N N . GLY B 1 87 ? 3.752 12.789 -11.117 1 84.62 87 GLY B N 1
ATOM 1437 C CA . GLY B 1 87 ? 2.443 13.195 -10.625 1 84.62 87 GLY B CA 1
ATOM 1438 C C . GLY B 1 87 ? 2.424 14.609 -10.07 1 84.62 87 GLY B C 1
ATOM 1439 O O . GLY B 1 87 ? 3.455 15.281 -10.039 1 84.62 87 GLY B O 1
ATOM 1440 N N . GLU B 1 88 ? 1.277 15.094 -9.766 1 90.56 88 GLU B N 1
ATOM 1441 C CA . GLU B 1 88 ? 1.091 16.469 -9.289 1 90.56 88 GLU B CA 1
ATOM 1442 C C . GLU B 1 88 ? 1.328 16.562 -7.785 1 90.56 88 GLU B C 1
ATOM 1444 O O . GLU B 1 88 ? 1.413 17.656 -7.234 1 90.56 88 GLU B O 1
ATOM 1449 N N . SER B 1 89 ? 1.439 15.531 -7.129 1 96.12 89 SER B N 1
ATOM 1450 C CA . SER B 1 89 ? 1.628 15.453 -5.684 1 96.12 89 SER B CA 1
ATOM 1451 C C . SER B 1 89 ? 3.096 15.625 -5.309 1 96.12 89 SER B C 1
ATOM 1453 O O . SER B 1 89 ? 3.939 14.812 -5.684 1 96.12 89 SER B O 1
ATOM 1455 N N . ALA B 1 90 ? 3.389 16.719 -4.562 1 97.62 90 ALA B N 1
ATOM 1456 C CA . ALA B 1 90 ? 4.754 16.922 -4.086 1 97.62 90 ALA B CA 1
ATOM 1457 C C . ALA B 1 90 ? 5.207 15.773 -3.199 1 97.62 90 ALA B C 1
ATOM 1459 O O . ALA B 1 90 ? 6.371 15.367 -3.238 1 97.62 90 ALA B O 1
ATOM 1460 N N . GLY B 1 91 ? 4.28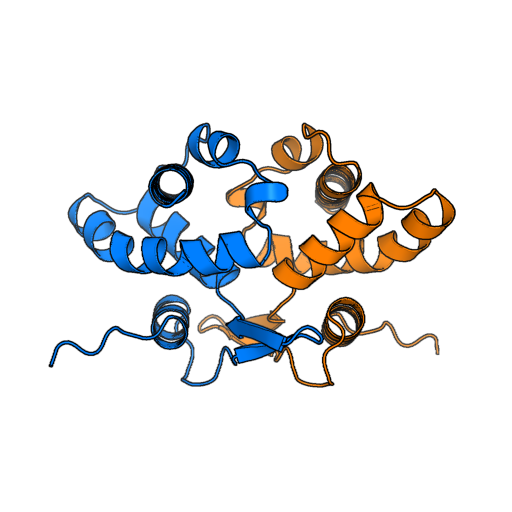5 15.281 -2.41 1 98.19 91 GLY B N 1
ATOM 1461 C CA . GLY B 1 91 ? 4.594 14.156 -1.546 1 98.19 91 GLY B CA 1
ATOM 1462 C C . GLY B 1 91 ? 4.918 12.883 -2.314 1 98.19 91 GLY B C 1
ATOM 1463 O O . GLY B 1 91 ? 5.887 12.195 -2 1 98.19 91 GLY B O 1
ATOM 1464 N N . ARG B 1 92 ? 4.059 12.586 -3.238 1 97.62 92 ARG B N 1
ATOM 1465 C CA . ARG B 1 92 ? 4.328 11.43 -4.086 1 97.62 92 ARG B CA 1
ATOM 1466 C C . ARG B 1 92 ? 5.664 11.578 -4.805 1 97.62 92 ARG B C 1
ATOM 1468 O O . ARG B 1 92 ? 6.445 10.625 -4.875 1 97.62 92 ARG B O 1
ATOM 1475 N N . ALA B 1 93 ? 5.945 12.758 -5.316 1 98.19 93 ALA B N 1
ATOM 1476 C CA . ALA B 1 93 ? 7.211 13.008 -6.004 1 98.19 93 ALA B CA 1
ATOM 1477 C C . ALA B 1 93 ? 8.398 12.797 -5.07 1 98.19 93 ALA B C 1
ATOM 1479 O O . ALA B 1 93 ? 9.43 12.266 -5.48 1 98.19 93 ALA B O 1
ATOM 1480 N N . LEU B 1 94 ? 8.242 13.211 -3.885 1 98.5 94 LEU B N 1
ATOM 1481 C CA . LEU B 1 94 ? 9.312 13.023 -2.91 1 98.5 94 LEU B CA 1
ATOM 1482 C C . LEU B 1 94 ? 9.625 11.547 -2.732 1 98.5 94 LEU B C 1
ATOM 1484 O O . LEU B 1 94 ? 10.797 11.156 -2.689 1 98.5 94 LEU B O 1
ATOM 1488 N N . VAL B 1 95 ? 8.648 10.727 -2.645 1 98.5 95 VAL B N 1
ATOM 1489 C CA . VAL B 1 95 ? 8.844 9.289 -2.494 1 98.5 95 VAL B CA 1
ATOM 1490 C C . VAL B 1 95 ? 9.68 8.758 -3.66 1 98.5 95 VAL B C 1
ATOM 1492 O O . VAL B 1 95 ? 10.648 8.023 -3.453 1 98.5 95 VAL B O 1
ATOM 1495 N N . GLY B 1 96 ? 9.273 9.133 -4.855 1 98.38 96 GLY B N 1
ATOM 1496 C CA . GLY B 1 96 ? 10.008 8.688 -6.027 1 98.38 96 GLY B CA 1
ATOM 1497 C C . GLY B 1 96 ? 11.453 9.133 -6.031 1 98.38 96 GLY B C 1
ATOM 1498 O O . GLY B 1 96 ? 12.352 8.352 -6.352 1 98.38 96 GLY B O 1
ATOM 1499 N N . LYS B 1 97 ? 11.625 10.336 -5.672 1 98.5 97 LYS B N 1
ATOM 1500 C CA . LYS B 1 97 ? 12.984 10.883 -5.641 1 98.5 97 LYS B CA 1
ATOM 1501 C C . LYS B 1 97 ? 13.844 10.172 -4.602 1 98.5 97 LYS B C 1
ATOM 1503 O O . LYS B 1 97 ? 14.984 9.805 -4.883 1 98.5 97 LYS B O 1
ATOM 1508 N N . LEU B 1 98 ? 13.32 9.977 -3.482 1 98.38 98 LEU B N 1
ATOM 1509 C CA . LEU B 1 98 ? 14.055 9.289 -2.42 1 98.38 98 LEU B CA 1
ATOM 1510 C C . LEU B 1 98 ? 14.367 7.852 -2.818 1 98.38 98 LEU B C 1
ATOM 1512 O O . LEU B 1 98 ? 15.453 7.34 -2.52 1 98.38 98 LEU B O 1
ATOM 1516 N N . ALA B 1 99 ? 13.43 7.254 -3.439 1 98.38 99 ALA B N 1
ATOM 1517 C CA . ALA B 1 99 ? 13.633 5.879 -3.896 1 98.38 99 ALA B CA 1
ATOM 1518 C C . ALA B 1 99 ? 14.789 5.805 -4.891 1 98.38 99 ALA B C 1
ATOM 1520 O O . ALA B 1 99 ? 15.578 4.855 -4.863 1 98.38 99 ALA B O 1
ATOM 1521 N N . LYS B 1 100 ? 14.922 6.773 -5.754 1 97.81 100 LYS B N 1
ATOM 1522 C CA . LYS B 1 100 ? 16 6.812 -6.73 1 97.81 100 LYS B CA 1
ATOM 1523 C C . LYS B 1 100 ? 17.359 7.023 -6.051 1 97.81 100 LYS B C 1
ATOM 1525 O O . LYS B 1 100 ? 18.359 6.453 -6.469 1 97.81 100 LYS B O 1
ATOM 1530 N N . GLU B 1 101 ? 17.312 7.758 -5.031 1 96.25 101 GLU B N 1
ATOM 1531 C CA . GLU B 1 101 ? 18.531 8.086 -4.316 1 96.25 101 GLU B CA 1
ATOM 1532 C C . GLU B 1 101 ? 19.078 6.867 -3.566 1 96.25 101 GLU B C 1
ATOM 1534 O O . GLU B 1 101 ? 20.281 6.734 -3.383 1 96.25 101 GLU B O 1
ATOM 1539 N N . GLU B 1 102 ? 18.203 6.082 -3.092 1 90.44 102 GLU B N 1
ATOM 1540 C CA . GLU B 1 102 ? 18.609 4.949 -2.27 1 90.44 102 GLU B CA 1
ATOM 1541 C C . GLU B 1 102 ? 18.922 3.729 -3.133 1 90.44 102 GLU B C 1
ATOM 1543 O O . GLU B 1 102 ? 19.219 2.65 -2.609 1 90.44 102 GLU B O 1
ATOM 1548 N N . ARG B 1 103 ? 18.828 3.861 -4.43 1 77.75 103 ARG B N 1
ATOM 1549 C CA . ARG B 1 103 ? 19.156 2.75 -5.312 1 77.75 103 ARG B CA 1
ATOM 1550 C C . ARG B 1 103 ? 20.672 2.553 -5.391 1 77.75 103 ARG B C 1
ATOM 1552 O O . ARG B 1 103 ? 21.422 3.523 -5.426 1 77.75 103 ARG B O 1
#